Protein AF-A0A357LJG7-F1 (afdb_monomer)

Radius of gyration: 24.81 Å; Cα contacts (8 Å, |Δi|>4): 210; chains: 1; bounding box: 62×48×58 Å

Foldseek 3Di:
DDDAPPDDDPLLVVLLVQLVVLVVVLVVVLVVLLPDDPVQCLQPPDWDQDPNDTDRQNVFWGKAQDPPDDSFKIKIFGNDPVCVVVVVVSCVVVVQPDWDDDDGIIITGHDQDDPVRLVVSLVVLVVSLVVSLVSSVVSLVVSLVVLVVCVVVVVDPPVRSVVSNVSSVSSSVVSNLVSLLSSQVSSCSNCPPPDDQDDPVSVVSNVVVVVVVVVVVVVVVVVVVVVD

Sequence (228 aa):
MFRLPRFTSSYSVNAKNRMDVVIDAYIPELRMATEHKDFSNILYGRKVKRHKRWWHLTNYTNILQIEEEMGKFFTVEITNDTIKEDVVHVLKDRGLRQLEIKNDRIEVTVSRLNEDQKDIIISGIRRIAKQTKAAIDHIAKDIDARLEKAIENQVVIPRKAYYIRRQLDVTHKEYAGYIKFKEFEACYKISRWTFKIPTEEDQACYDDWLSRQKVAEQAVQNKSASEM

Mean predicted aligned error: 12.51 Å

Secondary structure (DSSP, 8-state):
--------SHHHHHHHHHHHHHHHHHHHHHHHHHS---GGGTTTT-EEEETTEEEEGGGSEEEEE--SSSS-EEEEEES-GGGHHHHHHHHHHTT--EEEE-SSEEEEE-PPPPHHHHHHHHHHHHHHHHHHHHHHHHHHHHHHHHHHHHHHTTSS-HHHHHHHHHHHHHHHHHHHHHHHHHHHHHHHHHHGGG---SSHHHHHHHHHHHHHHHHHHHHHHHHHHH--

Structure (mmCIF, N/CA/C/O backbone):
data_AF-A0A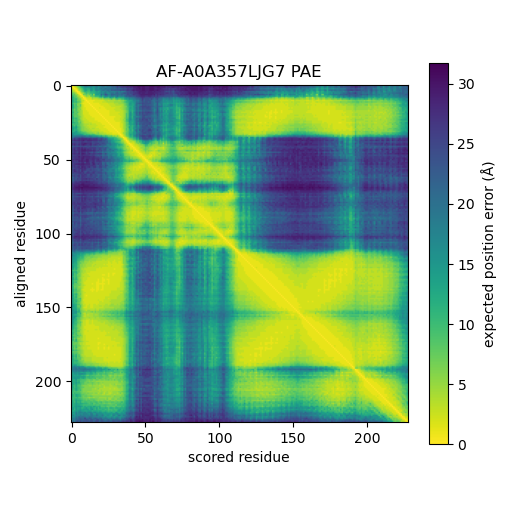357LJG7-F1
#
_entry.id   AF-A0A357LJG7-F1
#
loop_
_atom_site.group_PDB
_atom_site.id
_atom_site.type_symbol
_atom_site.label_atom_id
_atom_site.label_alt_id
_atom_site.label_comp_id
_atom_site.label_asym_id
_atom_site.label_entity_id
_atom_site.label_seq_id
_atom_site.pdbx_PDB_ins_code
_atom_site.Cartn_x
_atom_site.Cartn_y
_atom_site.Cartn_z
_atom_site.occupancy
_atom_site.B_iso_or_equiv
_atom_site.auth_seq_id
_atom_site.auth_comp_id
_atom_site.auth_asym_id
_atom_site.auth_atom_id
_atom_site.pdbx_PDB_model_num
ATOM 1 N N . MET A 1 1 ? -6.543 10.208 -12.177 1.00 37.22 1 MET A N 1
ATOM 2 C CA . MET A 1 1 ? -5.503 9.293 -12.703 1.00 37.22 1 MET A CA 1
ATOM 3 C C . MET A 1 1 ? -4.269 10.122 -13.054 1.00 37.22 1 MET A C 1
ATOM 5 O O . MET A 1 1 ? -4.393 11.047 -13.851 1.00 37.22 1 MET A O 1
ATOM 9 N N . PHE A 1 2 ? -3.132 9.884 -12.392 1.00 46.88 2 PHE A N 1
ATOM 10 C CA . PHE A 1 2 ? -1.894 10.661 -12.563 1.00 46.88 2 PHE A CA 1
ATOM 11 C C . PHE A 1 2 ? -1.335 10.537 -13.994 1.00 46.88 2 PHE A C 1
ATOM 13 O O . PHE A 1 2 ? -1.427 9.476 -14.614 1.00 46.88 2 PHE A O 1
ATOM 20 N N . ARG A 1 3 ? -0.756 11.619 -14.536 1.00 40.38 3 ARG A N 1
ATOM 21 C CA . ARG A 1 3 ? -0.074 11.597 -15.842 1.00 40.38 3 ARG A CA 1
ATOM 22 C C . ARG A 1 3 ? 1.347 11.063 -15.670 1.00 40.38 3 ARG A C 1
ATOM 24 O O . ARG A 1 3 ? 2.264 11.828 -15.402 1.00 40.38 3 ARG A O 1
ATOM 31 N N . LEU A 1 4 ? 1.499 9.758 -15.854 1.00 49.81 4 LEU A N 1
ATOM 32 C CA . LEU A 1 4 ? 2.802 9.103 -15.977 1.00 49.81 4 LEU A CA 1
ATOM 33 C C . LEU A 1 4 ? 3.526 9.549 -17.271 1.00 49.81 4 LEU A C 1
ATOM 35 O O . LEU A 1 4 ? 2.862 10.028 -18.205 1.00 49.81 4 LEU A O 1
ATOM 39 N N . PRO A 1 5 ? 4.860 9.378 -17.369 1.00 54.41 5 PRO A N 1
ATOM 40 C CA . PRO A 1 5 ? 5.628 9.669 -18.579 1.00 54.41 5 PRO A CA 1
ATOM 41 C C . PRO A 1 5 ? 5.012 9.016 -19.823 1.00 54.41 5 PRO A C 1
ATOM 43 O O . PRO A 1 5 ? 4.440 7.929 -19.755 1.00 54.41 5 PRO A O 1
ATOM 46 N N . ARG A 1 6 ? 5.136 9.646 -21.000 1.00 52.19 6 ARG A N 1
ATOM 47 C CA . ARG A 1 6 ? 4.687 9.012 -22.251 1.00 52.19 6 ARG A CA 1
ATOM 48 C C . ARG A 1 6 ? 5.565 7.794 -22.551 1.00 52.19 6 ARG A C 1
ATOM 50 O O . ARG A 1 6 ? 6.716 7.934 -22.959 1.00 52.19 6 ARG A O 1
ATOM 57 N N . PHE A 1 7 ? 4.998 6.609 -22.360 1.00 57.47 7 PHE A N 1
ATOM 58 C CA . PHE A 1 7 ? 5.633 5.337 -22.677 1.00 57.47 7 PHE A CA 1
ATOM 59 C C . PHE A 1 7 ? 5.602 5.088 -24.181 1.00 57.47 7 PHE A C 1
ATOM 61 O O . PHE A 1 7 ? 4.542 5.134 -24.801 1.00 57.47 7 PHE A O 1
ATOM 68 N N . THR A 1 8 ? 6.765 4.821 -24.768 1.00 65.44 8 THR A N 1
ATOM 69 C CA . THR A 1 8 ? 6.898 4.611 -26.220 1.00 65.44 8 THR A CA 1
ATOM 70 C C . THR A 1 8 ? 7.427 3.226 -26.580 1.00 65.44 8 THR A C 1
ATOM 72 O O . THR A 1 8 ? 7.381 2.840 -27.745 1.00 65.44 8 THR A O 1
ATOM 75 N N . SER A 1 9 ? 7.922 2.460 -25.602 1.00 78.81 9 SER A N 1
ATOM 76 C CA . SER A 1 9 ? 8.441 1.107 -25.812 1.00 78.81 9 SER A CA 1
ATOM 77 C C . SER A 1 9 ? 7.526 0.047 -25.200 1.00 78.81 9 SER A C 1
ATOM 79 O O . SER A 1 9 ? 6.932 0.265 -24.143 1.00 78.81 9 SER A O 1
ATOM 81 N N . SER A 1 10 ? 7.457 -1.128 -25.832 1.00 83.81 10 SER A N 1
ATOM 82 C CA . SER A 1 10 ? 6.712 -2.280 -25.309 1.00 83.81 10 SER A CA 1
ATOM 83 C C . SER A 1 10 ? 7.207 -2.715 -23.925 1.00 83.81 10 SER A C 1
ATOM 85 O O . SER A 1 10 ? 6.392 -3.094 -23.091 1.00 83.81 10 SER A O 1
ATOM 87 N N . TYR A 1 11 ? 8.509 -2.596 -23.646 1.00 86.62 11 TYR A N 1
ATOM 88 C CA . TYR A 1 11 ? 9.106 -2.892 -22.339 1.00 86.62 11 TYR A CA 1
ATOM 89 C C . TYR A 1 11 ? 8.590 -1.956 -21.248 1.00 86.62 11 TYR A C 1
ATOM 91 O O . TYR A 1 11 ? 8.152 -2.411 -20.194 1.00 86.62 11 TYR A O 1
ATOM 99 N N . SER A 1 12 ? 8.596 -0.650 -21.514 1.00 83.75 12 SER A N 1
ATOM 100 C CA . SER A 1 12 ? 8.168 0.352 -20.536 1.00 83.75 12 SER A CA 1
ATOM 101 C C . SER A 1 12 ? 6.650 0.308 -20.309 1.00 83.75 12 SER A C 1
ATOM 103 O O . SER A 1 12 ? 6.203 0.433 -19.173 1.00 83.75 12 SER A O 1
ATOM 105 N N . VAL A 1 13 ? 5.857 0.044 -21.358 1.00 87.50 13 VAL A N 1
ATOM 106 C CA . VAL A 1 13 ? 4.406 -0.197 -21.232 1.00 87.50 13 VAL A CA 1
ATOM 107 C C . VAL A 1 13 ? 4.127 -1.474 -20.434 1.00 87.50 13 VAL A C 1
ATOM 109 O O . VAL A 1 13 ? 3.268 -1.471 -19.558 1.00 87.50 13 VAL A O 1
ATOM 112 N N . ASN A 1 14 ? 4.861 -2.560 -20.697 1.00 89.69 14 ASN A N 1
ATOM 113 C CA . ASN A 1 14 ? 4.706 -3.815 -19.961 1.00 89.69 14 ASN A CA 1
ATOM 114 C C . ASN A 1 14 ? 5.026 -3.640 -18.469 1.00 89.69 14 ASN A C 1
ATOM 116 O O . ASN A 1 14 ? 4.253 -4.096 -17.627 1.00 89.69 14 ASN A O 1
ATOM 120 N N . ALA A 1 15 ? 6.123 -2.943 -18.155 1.00 90.94 15 ALA A N 1
ATOM 121 C CA . ALA A 1 15 ? 6.503 -2.618 -16.785 1.00 90.94 15 ALA A CA 1
ATOM 122 C C . ALA A 1 15 ? 5.386 -1.854 -16.070 1.00 90.94 15 ALA A C 1
ATOM 124 O O . ALA A 1 15 ? 4.921 -2.297 -15.022 1.00 90.94 15 ALA A O 1
ATOM 125 N N . LYS A 1 16 ? 4.906 -0.765 -16.686 1.00 91.62 16 LYS A N 1
ATOM 126 C CA . LYS A 1 16 ? 3.815 0.050 -16.155 1.00 91.62 16 LYS A CA 1
ATOM 127 C C . LYS A 1 16 ? 2.569 -0.792 -15.880 1.00 91.62 16 LYS A C 1
ATOM 129 O O . LYS A 1 16 ? 2.107 -0.819 -14.751 1.00 91.62 16 LYS A O 1
ATOM 134 N N . ASN A 1 17 ? 2.064 -1.522 -16.875 1.00 92.00 17 ASN A N 1
ATOM 135 C CA . ASN A 1 17 ? 0.825 -2.290 -16.725 1.00 92.00 17 ASN A CA 1
ATOM 136 C C . ASN A 1 17 ? 0.919 -3.324 -15.593 1.00 92.00 17 ASN A C 1
ATOM 138 O O . ASN A 1 17 ? -0.044 -3.547 -14.870 1.00 92.00 17 ASN A O 1
ATOM 142 N N . ARG A 1 18 ? 2.084 -3.958 -15.417 1.00 94.25 18 ARG A N 1
ATOM 143 C CA . ARG A 1 18 ? 2.302 -4.906 -14.315 1.00 94.25 18 ARG A CA 1
ATOM 144 C C . ARG A 1 18 ? 2.396 -4.207 -12.962 1.00 94.25 18 ARG A C 1
ATOM 146 O O . ARG A 1 18 ? 1.906 -4.754 -11.982 1.00 94.25 18 ARG A O 1
ATOM 153 N N . MET A 1 19 ? 3.021 -3.032 -12.901 1.00 94.31 19 MET A N 1
ATOM 154 C CA . MET A 1 19 ? 3.080 -2.223 -11.681 1.00 94.31 19 MET A CA 1
ATOM 155 C C . MET A 1 19 ? 1.696 -1.676 -11.301 1.00 94.31 19 MET A C 1
ATOM 157 O O . MET A 1 19 ? 1.354 -1.717 -10.125 1.00 94.31 19 MET A O 1
ATOM 161 N N . ASP A 1 20 ? 0.876 -1.266 -12.274 1.00 92.88 20 ASP A N 1
ATOM 162 C CA . ASP A 1 20 ? -0.520 -0.856 -12.061 1.00 92.88 20 ASP A CA 1
ATOM 163 C C . ASP A 1 20 ? -1.325 -1.971 -11.385 1.00 92.88 20 ASP A C 1
ATOM 165 O O . ASP A 1 20 ? -1.915 -1.740 -10.337 1.00 92.88 20 ASP A O 1
ATOM 169 N N . VAL A 1 21 ? -1.251 -3.208 -11.893 1.00 93.12 21 VAL A N 1
ATOM 170 C CA . VAL A 1 21 ? -1.941 -4.363 -11.284 1.00 93.12 21 VAL A CA 1
ATOM 171 C C . VAL A 1 21 ? -1.524 -4.580 -9.823 1.00 93.12 21 VAL A C 1
ATOM 173 O O . VAL A 1 21 ? -2.354 -4.917 -8.980 1.00 93.12 21 VAL A O 1
ATOM 176 N N . VAL A 1 22 ? -0.242 -4.379 -9.503 1.00 94.12 22 VAL A N 1
ATOM 177 C CA . VAL A 1 22 ? 0.254 -4.482 -8.122 1.00 94.12 22 VAL A CA 1
ATOM 178 C C . VAL A 1 22 ? -0.324 -3.368 -7.242 1.00 94.12 22 VAL A C 1
ATOM 180 O O . VAL A 1 22 ? -0.715 -3.633 -6.106 1.00 94.12 22 VAL A O 1
ATOM 183 N N . ILE A 1 23 ? -0.418 -2.136 -7.750 1.00 92.69 23 ILE A N 1
ATOM 184 C CA . ILE A 1 23 ? -1.027 -1.017 -7.015 1.00 92.69 23 ILE A CA 1
ATOM 185 C C . ILE A 1 23 ? -2.533 -1.200 -6.825 1.00 92.69 23 ILE A C 1
ATOM 187 O O . ILE A 1 23 ? -3.043 -0.928 -5.736 1.00 92.69 23 ILE A O 1
ATOM 191 N N . ASP A 1 24 ? -3.234 -1.684 -7.846 1.00 90.94 24 ASP A N 1
ATOM 192 C CA . ASP A 1 24 ? -4.678 -1.909 -7.800 1.00 90.94 24 ASP A CA 1
ATOM 193 C C . ASP A 1 24 ? -5.058 -2.945 -6.733 1.00 90.94 24 ASP A C 1
ATOM 195 O O . ASP A 1 24 ? -6.110 -2.827 -6.108 1.00 90.94 24 ASP A O 1
ATOM 199 N N . ALA A 1 25 ? -4.184 -3.922 -6.465 1.00 89.00 25 ALA A N 1
ATOM 200 C CA . ALA A 1 25 ? -4.339 -4.866 -5.356 1.00 89.00 25 ALA A CA 1
ATOM 201 C C . ALA A 1 25 ? -3.924 -4.272 -3.995 1.00 89.00 25 ALA A C 1
ATOM 203 O O . ALA A 1 25 ? -4.552 -4.552 -2.973 1.00 89.00 25 ALA A O 1
ATOM 204 N N . TYR A 1 26 ? -2.894 -3.421 -3.981 1.00 91.81 26 TYR A N 1
ATOM 205 C CA . TYR A 1 26 ? -2.356 -2.814 -2.764 1.00 91.81 26 TYR A CA 1
ATOM 206 C C . TYR A 1 26 ? -3.349 -1.879 -2.066 1.00 91.81 26 TYR A C 1
ATOM 208 O O . TYR A 1 26 ? -3.470 -1.925 -0.844 1.00 91.81 26 TYR A O 1
ATOM 216 N N . ILE A 1 27 ? -4.065 -1.029 -2.811 1.00 86.56 27 ILE A N 1
ATOM 217 C CA . ILE A 1 27 ? -4.965 -0.029 -2.210 1.00 86.56 27 ILE A CA 1
ATOM 218 C C . ILE A 1 27 ? -6.094 -0.691 -1.391 1.00 86.56 27 ILE A C 1
ATOM 220 O O . ILE A 1 27 ? -6.280 -0.292 -0.238 1.00 86.56 27 ILE A O 1
ATOM 224 N N . PRO A 1 28 ? -6.837 -1.691 -1.909 1.00 82.62 28 PRO A N 1
ATOM 225 C CA . PRO A 1 28 ? -7.837 -2.416 -1.126 1.00 82.62 28 PRO A CA 1
ATOM 226 C C . PRO A 1 28 ? -7.249 -3.149 0.081 1.00 82.62 28 PRO A C 1
ATOM 228 O O . PRO A 1 28 ? -7.832 -3.088 1.160 1.00 82.62 28 PRO A O 1
ATOM 231 N N . GLU A 1 29 ? -6.094 -3.805 -0.068 1.00 82.62 29 GLU A N 1
ATOM 232 C CA . GLU A 1 29 ? -5.444 -4.539 1.027 1.00 82.62 29 GLU A CA 1
ATOM 233 C C . GLU A 1 29 ? -5.022 -3.595 2.162 1.00 82.62 29 GLU A C 1
ATOM 235 O O . GLU A 1 29 ? -5.293 -3.849 3.339 1.00 82.62 29 GLU A O 1
ATOM 240 N N . LEU A 1 30 ? -4.442 -2.447 1.804 1.00 84.06 30 LEU A N 1
ATOM 241 C CA . LEU A 1 30 ? -4.108 -1.383 2.742 1.00 84.06 30 LEU A CA 1
ATOM 242 C C . LEU A 1 30 ? -5.365 -0.831 3.421 1.00 84.06 30 LEU A C 1
ATOM 244 O O . LEU A 1 30 ? -5.370 -0.623 4.634 1.00 84.06 30 LEU A O 1
ATOM 248 N N . ARG A 1 31 ? -6.444 -0.627 2.655 1.00 79.31 31 ARG A N 1
ATOM 249 C CA . ARG A 1 31 ? -7.723 -0.153 3.185 1.00 79.31 31 ARG A CA 1
ATOM 250 C C . ARG A 1 31 ? -8.269 -1.124 4.228 1.00 79.31 31 ARG A C 1
ATOM 252 O O . ARG A 1 31 ? -8.542 -0.685 5.338 1.00 79.31 31 ARG A O 1
ATOM 259 N N . MET A 1 32 ? -8.311 -2.422 3.929 1.00 74.94 32 MET A N 1
ATOM 260 C CA . MET A 1 32 ? -8.739 -3.462 4.872 1.00 74.94 32 MET A CA 1
ATOM 261 C C . MET A 1 32 ? -7.877 -3.505 6.141 1.00 74.94 32 MET A C 1
ATOM 263 O O . MET A 1 32 ? -8.399 -3.736 7.228 1.00 74.94 32 MET A O 1
ATOM 267 N N . ALA A 1 33 ? -6.568 -3.260 6.027 1.00 74.31 33 ALA A N 1
ATOM 268 C CA . ALA A 1 33 ? -5.680 -3.184 7.186 1.00 74.31 33 ALA A CA 1
ATOM 269 C C . ALA A 1 33 ? -5.931 -1.930 8.048 1.00 74.31 33 ALA A C 1
ATOM 271 O O . ALA A 1 33 ? -5.741 -1.971 9.264 1.00 74.31 33 ALA A O 1
ATOM 272 N N . THR A 1 34 ? -6.356 -0.820 7.433 1.00 68.75 34 THR A N 1
ATOM 273 C CA . THR A 1 34 ? -6.674 0.442 8.131 1.00 68.75 34 THR A CA 1
ATOM 274 C C . THR A 1 34 ? -8.106 0.538 8.649 1.00 68.75 34 THR A C 1
ATOM 276 O O . THR A 1 34 ? -8.347 1.236 9.634 1.00 68.75 34 THR A O 1
ATOM 279 N N . GLU A 1 35 ? -9.055 -0.130 7.991 1.00 65.06 35 GLU A N 1
ATOM 280 C CA . GLU A 1 35 ? -10.465 -0.202 8.368 1.00 65.06 35 GLU A CA 1
ATOM 281 C C . GLU A 1 35 ? -10.580 -1.090 9.592 1.00 65.06 35 GLU A C 1
ATOM 283 O O . GLU A 1 35 ? -10.786 -2.305 9.561 1.00 65.06 35 GLU A O 1
ATOM 288 N N . HIS A 1 36 ? -10.363 -0.446 10.724 1.00 55.91 36 HIS A N 1
ATOM 289 C CA . HIS A 1 36 ? -10.374 -1.114 11.986 1.00 55.91 36 HIS A CA 1
ATOM 290 C C . HIS A 1 36 ? -11.811 -1.484 12.342 1.00 55.91 36 HIS A C 1
ATOM 292 O O . HIS A 1 36 ? -12.548 -0.687 12.912 1.00 55.91 36 HIS A O 1
ATOM 298 N N . LYS A 1 37 ? -12.153 -2.738 12.031 1.00 56.09 37 LYS A N 1
ATOM 299 C CA . LYS A 1 37 ? -13.435 -3.391 12.310 1.00 56.09 37 LYS A CA 1
ATOM 300 C C . LYS A 1 37 ? -14.583 -2.810 11.479 1.00 56.09 37 LYS A C 1
ATOM 302 O O . LYS A 1 37 ? -15.344 -1.969 11.941 1.00 56.09 37 LYS A O 1
ATOM 307 N N . ASP A 1 38 ? -14.772 -3.375 10.292 1.00 52.75 38 ASP A N 1
ATOM 308 C CA . ASP A 1 38 ? -16.106 -3.460 9.703 1.00 52.75 38 ASP A CA 1
ATOM 309 C C . ASP A 1 38 ? -16.992 -4.293 10.653 1.00 52.75 38 ASP A C 1
ATOM 311 O O . ASP A 1 38 ? -16.912 -5.526 10.726 1.00 52.75 38 ASP A O 1
ATOM 315 N N . PHE A 1 39 ? -17.760 -3.601 11.496 1.00 59.38 39 PHE A N 1
ATOM 316 C CA . PHE A 1 39 ? -18.654 -4.227 12.470 1.00 59.38 39 PHE A CA 1
ATOM 317 C C . PHE A 1 39 ? -19.927 -4.769 11.831 1.00 59.38 39 PHE A C 1
ATOM 319 O O . PHE A 1 39 ? -20.668 -5.477 12.514 1.00 59.38 39 PHE A O 1
ATOM 326 N N . SER A 1 40 ? -20.152 -4.525 10.535 1.00 56.72 40 SER A N 1
ATOM 327 C CA . SER A 1 40 ? -21.314 -5.027 9.792 1.00 56.72 40 SER A CA 1
ATOM 328 C C . SER A 1 40 ? -21.474 -6.546 9.937 1.00 56.72 40 SER A C 1
ATOM 330 O O . SER A 1 40 ? -22.584 -7.071 9.959 1.00 56.72 40 SER A O 1
ATOM 332 N N . ASN A 1 41 ? -20.362 -7.262 10.148 1.00 60.75 41 ASN A N 1
ATOM 333 C CA . ASN A 1 41 ? -20.337 -8.716 10.301 1.00 60.75 41 ASN A CA 1
ATOM 334 C C . ASN A 1 41 ? -20.267 -9.218 11.755 1.00 60.75 41 ASN A C 1
ATOM 336 O O . ASN A 1 41 ? -20.138 -10.424 11.977 1.00 60.75 41 ASN A O 1
ATOM 340 N N . ILE A 1 42 ? -20.343 -8.356 12.776 1.00 70.56 42 ILE A N 1
ATOM 341 C CA . ILE A 1 42 ? -20.128 -8.782 14.174 1.00 70.56 42 ILE A CA 1
ATOM 342 C C . ILE A 1 42 ? -21.155 -9.821 14.654 1.00 70.56 42 ILE A C 1
ATOM 344 O O . ILE A 1 42 ? -20.812 -10.716 15.438 1.00 70.56 42 ILE A O 1
ATOM 348 N N . LEU A 1 43 ? -22.380 -9.738 14.126 1.00 71.25 43 LEU A N 1
ATOM 349 C CA . LEU A 1 43 ? -23.496 -10.646 14.400 1.00 71.25 43 LEU A CA 1
ATOM 350 C C . LEU A 1 43 ? -23.622 -11.780 13.365 1.00 71.25 43 LEU A C 1
ATOM 352 O O . LEU A 1 43 ? -24.448 -12.679 13.542 1.00 71.25 43 LEU A O 1
ATOM 356 N N . TYR A 1 44 ? -22.800 -11.780 12.308 1.00 71.69 44 TYR A N 1
ATOM 357 C CA . TYR A 1 44 ? -22.887 -12.757 11.223 1.00 71.69 44 TYR A CA 1
ATOM 358 C C . TYR A 1 44 ? -22.644 -14.186 11.727 1.00 71.69 44 TYR A C 1
ATOM 360 O O . TYR A 1 44 ? -21.713 -14.460 12.486 1.00 71.69 44 TYR A O 1
ATOM 368 N N . GLY A 1 45 ? -23.525 -15.109 11.332 1.00 69.56 45 GLY A N 1
ATOM 369 C CA . GLY A 1 45 ? -23.466 -16.519 11.729 1.00 69.56 45 GLY A CA 1
ATOM 370 C C . GLY A 1 45 ? -23.885 -16.823 13.176 1.00 69.56 45 GLY A C 1
ATOM 371 O O . GLY A 1 45 ? -23.912 -17.996 13.556 1.00 69.56 45 GLY A O 1
ATOM 372 N N . ARG A 1 46 ? -24.250 -15.820 13.989 1.00 80.50 46 ARG A N 1
ATOM 373 C CA . ARG A 1 46 ? -24.699 -16.036 15.374 1.00 80.50 46 ARG A CA 1
ATOM 374 C C . ARG A 1 46 ? -26.157 -16.478 15.423 1.00 80.50 46 ARG A C 1
ATOM 376 O O . ARG A 1 46 ? -27.034 -15.867 14.810 1.00 80.50 46 ARG A O 1
ATOM 383 N N . LYS A 1 47 ? -26.398 -17.558 16.170 1.00 84.38 47 LYS A N 1
ATOM 384 C CA . LYS A 1 47 ? -27.710 -18.183 16.337 1.00 84.38 47 LYS A CA 1
ATOM 385 C C . LYS A 1 47 ? -28.086 -18.244 17.810 1.00 84.38 47 LYS A C 1
ATOM 387 O O . LYS A 1 47 ? -27.257 -18.624 18.632 1.00 84.38 47 LYS A O 1
ATOM 392 N N . VAL A 1 48 ? -29.346 -17.964 18.110 1.00 83.06 48 VAL A N 1
ATOM 393 C CA . VAL A 1 48 ? -29.929 -18.104 19.449 1.00 83.06 48 VAL A CA 1
ATOM 394 C C . VAL A 1 48 ? -31.064 -19.114 19.383 1.00 83.06 48 VAL A C 1
ATOM 396 O O . VAL A 1 48 ? -31.817 -19.155 18.409 1.00 83.06 48 VAL A O 1
ATOM 399 N N . LYS A 1 49 ? -31.187 -19.969 20.398 1.00 81.56 49 LYS A N 1
ATOM 400 C CA . LYS A 1 49 ? -32.263 -20.960 20.471 1.00 81.56 49 LYS A CA 1
ATOM 401 C C . LYS A 1 49 ? -33.438 -20.386 21.261 1.00 81.56 49 LYS A C 1
ATOM 403 O O . LYS A 1 49 ? -33.343 -20.220 22.472 1.00 81.56 49 LYS A O 1
ATOM 408 N N . ARG A 1 50 ? -34.567 -20.141 20.595 1.00 77.81 50 ARG A N 1
ATOM 409 C CA . ARG A 1 50 ? -35.828 -19.692 21.216 1.00 77.81 50 ARG A CA 1
ATOM 410 C C . ARG A 1 50 ? -36.961 -20.617 20.783 1.00 77.81 50 ARG A C 1
ATOM 412 O O . ARG A 1 50 ? -37.027 -21.018 19.624 1.00 77.81 50 ARG A O 1
ATOM 419 N N . HIS A 1 51 ? -37.826 -21.016 21.717 1.00 78.12 51 HIS A N 1
ATOM 420 C CA . HIS A 1 51 ? -38.980 -21.893 21.445 1.00 78.12 51 HIS A CA 1
ATOM 421 C C . HIS A 1 51 ? -38.648 -23.128 20.577 1.00 78.12 51 HIS A C 1
ATOM 423 O O . HIS A 1 51 ? -39.360 -23.458 19.633 1.00 78.12 51 HIS A O 1
ATOM 429 N N . LYS A 1 52 ? -37.530 -23.808 20.878 1.00 77.88 52 LYS A N 1
ATOM 430 C CA . LYS A 1 52 ? -37.013 -24.983 20.140 1.00 77.88 52 LYS A CA 1
ATOM 431 C C . LYS A 1 52 ? -36.593 -24.730 18.674 1.00 77.88 52 LYS A C 1
ATOM 433 O O . LYS A 1 52 ? -36.259 -25.693 17.991 1.00 77.88 52 LYS A O 1
ATOM 438 N N . ARG A 1 53 ? -36.526 -23.479 18.199 1.00 79.88 53 ARG A N 1
ATOM 439 C CA . ARG A 1 53 ? -36.003 -23.099 16.871 1.00 79.88 53 ARG A CA 1
ATOM 440 C C . ARG A 1 53 ? -34.735 -22.251 16.993 1.00 79.88 53 ARG A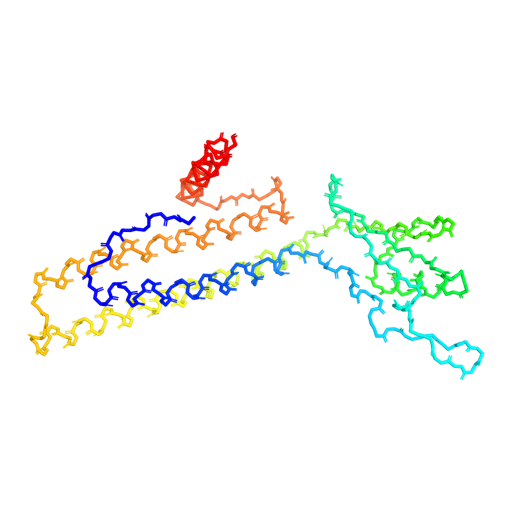 C 1
ATOM 442 O O . ARG A 1 53 ? -34.550 -21.535 17.973 1.00 79.88 53 ARG A O 1
ATOM 449 N N . TRP A 1 54 ? -33.862 -22.338 15.991 1.00 82.25 54 TRP A N 1
ATOM 450 C CA . TRP A 1 54 ? -32.661 -21.506 15.887 1.00 82.25 54 TRP A CA 1
ATOM 451 C C . TRP A 1 54 ? -32.975 -20.230 15.117 1.00 82.25 54 TRP A C 1
ATOM 453 O O . TRP A 1 54 ? -33.474 -20.290 13.997 1.00 82.25 54 TRP A O 1
ATOM 463 N N . TRP A 1 55 ? -32.687 -19.091 15.727 1.00 85.62 55 TRP A N 1
ATOM 464 C CA . TRP A 1 55 ? -32.917 -17.764 15.173 1.00 85.62 55 TRP A CA 1
ATOM 465 C C . TRP A 1 55 ? -31.568 -17.138 14.850 1.00 85.62 55 TRP A C 1
ATOM 467 O O . TRP A 1 55 ? -30.673 -17.151 15.692 1.00 85.62 55 TRP A O 1
ATOM 477 N N . HIS A 1 56 ? -31.405 -16.616 13.639 1.00 84.06 56 HIS A N 1
ATOM 478 C CA . HIS A 1 56 ? -30.196 -15.904 13.232 1.00 84.06 56 HIS A CA 1
ATOM 479 C C . HIS A 1 56 ? -30.297 -14.441 13.650 1.00 84.06 56 HIS A C 1
ATOM 481 O O . HIS A 1 56 ? -31.244 -13.775 13.243 1.00 84.06 56 HIS A O 1
ATOM 487 N N . LEU A 1 57 ? -29.328 -13.936 14.418 1.00 82.62 57 LEU A N 1
ATOM 488 C CA . LEU A 1 57 ? -29.378 -12.559 14.927 1.00 82.62 57 LEU A CA 1
ATOM 489 C C . LEU A 1 57 ? -29.432 -11.524 13.793 1.00 82.62 57 LEU A C 1
ATOM 491 O O . LEU A 1 57 ? -30.247 -10.614 13.854 1.00 82.62 57 LEU A O 1
ATOM 495 N N . THR A 1 58 ? -28.679 -11.741 12.710 1.00 80.69 58 THR A N 1
ATOM 496 C CA . THR A 1 58 ? -28.653 -10.872 11.516 1.00 80.69 58 THR A CA 1
ATOM 497 C C . THR A 1 58 ? -30.012 -10.636 10.866 1.00 80.69 58 THR A C 1
ATOM 499 O O . THR A 1 58 ? -30.192 -9.627 10.202 1.00 80.69 58 THR A O 1
ATOM 502 N N . ASN A 1 59 ? -30.972 -11.549 11.029 1.00 82.62 59 ASN A N 1
ATOM 503 C CA . ASN A 1 59 ? -32.294 -11.404 10.414 1.00 82.62 59 ASN A CA 1
ATOM 504 C C . ASN A 1 59 ? -33.187 -10.412 11.172 1.00 82.62 59 ASN A C 1
ATOM 506 O O . ASN A 1 59 ? -34.239 -10.026 10.671 1.00 82.62 59 ASN A O 1
ATOM 510 N N . TYR A 1 60 ? -32.789 -10.039 12.386 1.00 83.06 60 TYR A N 1
ATOM 511 C CA . TYR A 1 60 ? -33.560 -9.207 13.308 1.00 83.06 60 TYR A CA 1
ATOM 512 C C . TYR A 1 60 ? -32.767 -7.979 13.773 1.00 83.06 60 TYR A C 1
ATOM 514 O O . TYR A 1 60 ? -33.188 -7.274 14.691 1.00 83.06 60 TYR A O 1
ATOM 522 N N . THR A 1 61 ? -31.601 -7.744 13.171 1.00 82.31 61 THR A N 1
ATOM 523 C CA . THR A 1 61 ? -30.714 -6.638 13.516 1.00 82.31 61 THR A CA 1
ATOM 524 C C . THR A 1 61 ? -30.162 -5.985 12.266 1.00 82.31 61 THR A C 1
ATOM 526 O O . THR A 1 61 ? -29.711 -6.695 11.368 1.00 82.31 61 THR A O 1
ATOM 529 N N . ASN A 1 62 ? -30.102 -4.661 12.256 1.00 81.62 62 ASN A N 1
ATOM 530 C CA . ASN A 1 62 ? -29.406 -3.894 11.233 1.00 81.62 62 ASN A CA 1
ATOM 531 C C . ASN A 1 62 ? -28.247 -3.125 11.873 1.00 81.62 62 ASN A C 1
ATOM 533 O O . ASN A 1 62 ? -28.401 -2.574 12.960 1.00 81.62 62 ASN A O 1
ATOM 537 N N . ILE A 1 63 ? -27.078 -3.121 11.235 1.00 77.94 63 ILE A N 1
ATOM 538 C CA . ILE A 1 63 ? -25.889 -2.443 11.764 1.00 77.94 63 ILE A CA 1
ATOM 539 C C . ILE A 1 63 ? -25.602 -1.239 10.883 1.00 77.94 63 ILE A C 1
ATOM 541 O O . ILE A 1 63 ? -25.318 -1.387 9.699 1.00 77.94 63 ILE A O 1
ATOM 545 N N . LEU A 1 64 ? -25.666 -0.056 11.482 1.00 75.25 64 LEU A N 1
ATOM 546 C CA . LEU A 1 64 ? -25.395 1.213 10.827 1.00 75.25 64 LEU A CA 1
ATOM 547 C C . LEU A 1 64 ? -24.086 1.788 11.363 1.00 75.25 64 LEU A C 1
ATOM 549 O O . LEU A 1 64 ? -23.921 1.994 12.569 1.00 75.25 64 LEU A O 1
ATOM 553 N N . GLN A 1 65 ? -23.148 2.050 10.460 1.00 65.69 65 GLN A N 1
ATOM 554 C CA . GLN A 1 65 ? -21.915 2.755 10.773 1.00 65.69 65 GLN A CA 1
ATOM 555 C C . GLN A 1 65 ? -22.144 4.254 10.569 1.00 65.69 65 GLN A C 1
ATOM 557 O O . GLN A 1 65 ? -22.559 4.676 9.493 1.00 65.69 65 GLN A O 1
ATOM 562 N N . ILE A 1 66 ? -21.903 5.054 11.607 1.00 63.47 66 ILE A N 1
ATOM 563 C CA . ILE A 1 66 ? -22.060 6.509 11.534 1.00 63.47 66 ILE A CA 1
ATOM 564 C C . ILE A 1 66 ? -20.695 7.095 11.165 1.00 63.47 66 ILE A C 1
ATOM 566 O O . ILE A 1 66 ? -19.720 6.924 11.899 1.00 63.47 66 ILE A O 1
ATOM 570 N N . GLU A 1 67 ? -20.613 7.732 9.997 1.00 50.00 67 GLU A N 1
ATOM 571 C CA . GLU A 1 67 ? -19.362 8.283 9.454 1.00 50.00 67 GLU A CA 1
ATOM 572 C C . GLU A 1 67 ? -18.968 9.636 10.071 1.00 50.00 67 GLU A C 1
ATOM 574 O O . GLU A 1 67 ? -17.815 10.055 9.943 1.00 50.00 67 GLU A O 1
ATOM 579 N N . GLU A 1 68 ? -19.878 10.312 10.779 1.00 41.25 68 GLU A N 1
ATOM 580 C CA . GLU A 1 68 ? -19.623 11.658 11.294 1.00 41.25 68 GLU A CA 1
ATOM 581 C C . GLU A 1 68 ? -18.814 11.680 12.602 1.00 41.25 68 GLU A C 1
ATOM 583 O O . GLU A 1 68 ? -19.101 10.997 13.583 1.00 41.25 68 GLU A O 1
ATOM 588 N N . GLU A 1 69 ? -17.763 12.503 12.554 1.00 39.22 69 GLU A N 1
ATOM 589 C CA . GLU A 1 69 ? -16.923 12.999 13.644 1.00 39.22 69 GLU A CA 1
ATOM 590 C C . GLU A 1 69 ? -16.483 11.971 14.692 1.00 39.22 69 GLU A C 1
ATOM 592 O O . GLU A 1 69 ? -16.949 11.897 15.825 1.00 39.22 69 GLU A O 1
ATOM 597 N N . MET A 1 70 ? -15.406 11.273 14.324 1.00 44.81 70 MET A N 1
ATOM 598 C CA . MET A 1 70 ? -14.722 10.240 15.096 1.00 44.81 70 MET A CA 1
ATOM 599 C C . MET A 1 70 ? -15.459 8.906 15.045 1.00 44.81 70 MET A C 1
ATOM 601 O O . MET A 1 70 ? -16.290 8.655 15.904 1.00 44.81 70 MET A O 1
ATOM 605 N N . GLY A 1 71 ? -15.049 8.029 14.114 1.00 49.09 71 GLY A N 1
ATOM 606 C CA . GLY A 1 71 ? -15.437 6.611 13.987 1.00 49.09 71 GLY A CA 1
ATOM 607 C C . GLY A 1 71 ? -15.252 5.790 15.269 1.00 49.09 71 GLY A C 1
ATOM 608 O O . GLY A 1 71 ? -14.371 4.944 15.384 1.00 49.09 71 GLY A O 1
ATOM 609 N N . LYS A 1 72 ? -16.069 6.111 16.262 1.00 53.88 72 LYS A N 1
ATOM 610 C CA . LYS A 1 72 ? -16.075 5.635 17.639 1.00 53.88 72 LYS A CA 1
ATOM 611 C C . LYS A 1 72 ? -17.420 5.013 17.975 1.00 53.88 72 LYS A C 1
ATOM 613 O O . LYS A 1 72 ? -17.541 4.492 19.074 1.00 53.88 72 LYS A O 1
ATOM 618 N N . PHE A 1 73 ? -18.399 5.066 17.073 1.00 65.94 73 PHE A N 1
ATOM 619 C CA . PHE A 1 73 ? -19.741 4.575 17.325 1.00 65.94 73 PHE A CA 1
ATOM 620 C C . PHE A 1 73 ? -20.287 3.832 16.108 1.00 65.94 73 PHE A C 1
ATOM 622 O O . PHE A 1 73 ? -20.112 4.265 14.970 1.00 65.94 73 PHE A O 1
ATOM 629 N N . PHE A 1 74 ? -20.947 2.709 16.358 1.00 75.62 74 PHE A N 1
ATOM 630 C CA . PHE A 1 74 ? -21.879 2.109 15.412 1.00 75.62 74 PHE A CA 1
ATOM 631 C C . PHE A 1 74 ? -23.176 1.795 16.149 1.00 75.62 74 PHE A C 1
ATOM 633 O O . PHE A 1 74 ? -23.178 1.581 17.366 1.00 75.62 74 PHE A O 1
ATOM 640 N N . THR A 1 75 ? -24.277 1.775 15.415 1.00 81.56 75 THR A N 1
ATOM 641 C CA . THR A 1 75 ? -25.601 1.524 15.972 1.00 81.56 75 THR A CA 1
ATOM 642 C C . THR A 1 75 ? -26.095 0.171 15.493 1.00 81.56 75 THR A C 1
ATOM 644 O O . THR A 1 75 ? -26.018 -0.144 14.309 1.00 81.56 75 THR A O 1
ATOM 647 N N . VAL A 1 76 ? -26.599 -0.639 16.418 1.00 84.19 76 VAL A N 1
ATOM 648 C CA . VAL A 1 76 ? -27.314 -1.877 16.108 1.00 84.19 76 VAL A CA 1
ATOM 649 C C . VAL A 1 76 ? -28.795 -1.623 16.331 1.00 84.19 76 VAL A C 1
ATOM 651 O O . VAL A 1 76 ? -29.244 -1.558 17.474 1.00 84.19 76 VAL A O 1
ATOM 654 N N . GLU A 1 77 ? -29.549 -1.460 15.254 1.00 86.25 77 GLU A N 1
ATOM 655 C CA . GLU A 1 77 ? -31.008 -1.406 15.291 1.00 86.25 77 GLU A CA 1
ATOM 656 C C . GLU A 1 77 ? -31.554 -2.819 15.475 1.00 86.25 77 GLU A C 1
ATOM 658 O O . GLU A 1 77 ? -31.092 -3.7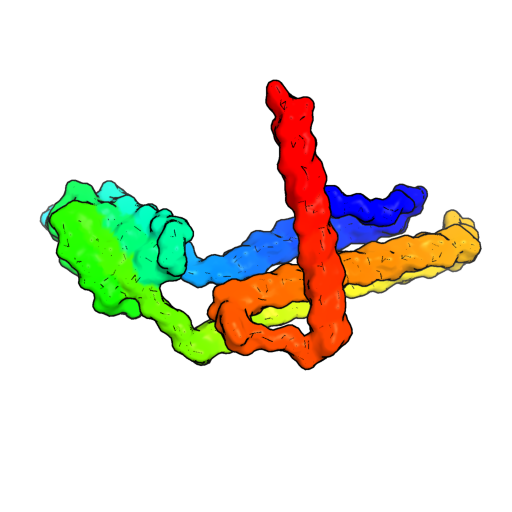63 14.830 1.00 86.25 77 GLU A O 1
ATOM 663 N N . ILE A 1 78 ? -32.528 -2.977 16.364 1.00 86.38 78 ILE A N 1
ATOM 664 C CA . ILE A 1 78 ? -33.116 -4.268 16.710 1.00 86.38 78 ILE A CA 1
ATOM 665 C C . ILE A 1 78 ? -34.600 -4.211 16.380 1.00 86.38 78 ILE A C 1
ATOM 667 O O . ILE A 1 78 ? -35.345 -3.424 16.952 1.00 86.38 78 ILE A O 1
ATOM 671 N N . THR A 1 79 ? -35.045 -5.084 15.479 1.00 84.75 79 THR A N 1
ATOM 672 C CA . THR A 1 79 ? -36.458 -5.155 15.079 1.00 84.75 79 THR A CA 1
ATOM 673 C C . THR A 1 79 ? -37.297 -6.022 16.017 1.00 84.75 79 THR A C 1
ATOM 675 O O . THR A 1 79 ? -38.523 -6.018 15.930 1.00 84.75 79 THR A O 1
ATOM 678 N N . ASN A 1 80 ? -36.659 -6.782 16.915 1.00 83.31 80 ASN A N 1
ATOM 679 C CA . ASN A 1 80 ? -37.330 -7.656 17.873 1.00 83.31 80 ASN A CA 1
ATOM 680 C C . ASN A 1 80 ? -36.664 -7.613 19.259 1.00 83.31 80 ASN A C 1
ATOM 682 O O . ASN A 1 80 ? -35.569 -8.140 19.449 1.00 83.31 80 ASN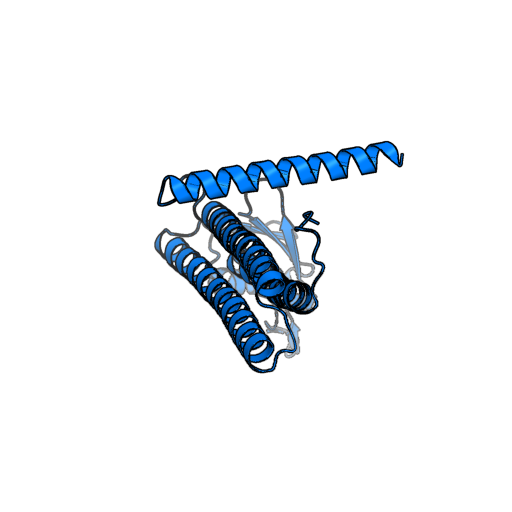 A O 1
ATOM 686 N N . ASP A 1 81 ? -37.365 -7.070 20.254 1.00 81.94 81 ASP A N 1
ATOM 687 C CA . ASP A 1 81 ? -36.843 -6.901 21.617 1.00 81.94 81 ASP A CA 1
ATOM 688 C C . ASP A 1 81 ? -36.448 -8.213 22.313 1.00 81.94 81 ASP A C 1
ATOM 690 O O . ASP A 1 81 ? -35.585 -8.216 23.190 1.00 81.94 81 ASP A O 1
ATOM 694 N N . THR A 1 82 ? -37.010 -9.355 21.904 1.00 83.25 82 THR A N 1
ATOM 695 C CA . THR A 1 82 ? -36.725 -10.654 22.543 1.00 83.25 82 THR A CA 1
ATOM 696 C C . THR A 1 82 ? -35.287 -11.143 22.351 1.00 83.25 82 THR A C 1
ATOM 698 O O . THR A 1 82 ? -34.841 -12.007 23.106 1.00 83.25 82 THR A O 1
ATOM 701 N N . ILE A 1 83 ? -34.558 -10.603 21.366 1.00 84.44 83 ILE A N 1
ATOM 702 C CA . ILE A 1 83 ? -33.151 -10.944 21.093 1.00 84.44 83 ILE A CA 1
ATOM 703 C C . ILE A 1 83 ? -32.167 -9.892 21.619 1.00 84.44 83 ILE A C 1
ATOM 705 O O . ILE A 1 83 ? -30.958 -10.028 21.439 1.00 84.44 83 ILE A O 1
ATOM 709 N N . LYS A 1 84 ? -32.662 -8.827 22.259 1.00 85.19 84 LYS A N 1
ATOM 710 C CA . LYS A 1 84 ? -31.855 -7.671 22.662 1.00 85.19 84 LYS A CA 1
ATOM 711 C C . LYS A 1 84 ? -30.735 -8.041 23.628 1.00 85.19 84 LYS A C 1
ATOM 713 O O . LYS A 1 84 ? -29.588 -7.650 23.421 1.00 85.19 84 LYS A O 1
ATOM 718 N N . GLU A 1 85 ? -31.042 -8.844 24.642 1.00 85.88 85 GLU A N 1
ATOM 719 C CA . GLU A 1 85 ? -30.046 -9.336 25.602 1.00 85.88 85 GLU A CA 1
ATOM 720 C C . GLU A 1 85 ? -28.986 -10.221 24.936 1.00 85.88 85 GLU A C 1
ATOM 722 O O . GLU A 1 85 ? -27.801 -10.113 25.253 1.00 85.88 85 GLU A O 1
ATOM 727 N N . ASP A 1 86 ? -29.389 -11.041 23.963 1.00 86.94 86 ASP A N 1
ATOM 728 C CA . ASP A 1 86 ? -28.479 -11.907 23.214 1.00 86.94 86 ASP A CA 1
ATOM 729 C C . ASP A 1 86 ? -27.506 -11.081 22.353 1.00 86.94 86 ASP A C 1
ATOM 731 O O . ASP A 1 86 ? -26.306 -11.361 22.309 1.00 86.94 86 ASP A O 1
ATOM 735 N N . VAL A 1 87 ? -27.999 -10.016 21.711 1.00 84.56 87 VAL A N 1
ATOM 736 C CA . VAL A 1 87 ? -27.169 -9.062 20.957 1.00 84.56 87 VAL A CA 1
ATOM 737 C C . VAL A 1 87 ? -26.178 -8.359 21.888 1.00 84.56 87 VAL A C 1
ATOM 739 O O . VAL A 1 87 ? -24.987 -8.307 21.581 1.00 84.56 87 VAL A O 1
ATOM 742 N N . VAL A 1 88 ? -26.627 -7.883 23.057 1.00 86.94 88 VAL A N 1
ATOM 743 C CA . VAL A 1 88 ? -25.749 -7.274 24.075 1.00 86.94 88 VAL A CA 1
ATOM 744 C C . VAL A 1 88 ? -24.655 -8.249 24.519 1.00 86.94 88 VAL A C 1
ATOM 746 O O . VAL A 1 88 ? -23.493 -7.850 24.629 1.00 86.94 88 VAL A O 1
ATOM 749 N N . HIS A 1 89 ? -24.994 -9.520 24.751 1.00 85.44 89 HIS A N 1
ATOM 750 C CA . HIS A 1 89 ? -24.023 -10.542 25.142 1.00 85.44 89 HIS A CA 1
ATOM 751 C C . HIS A 1 89 ? -22.952 -10.742 24.064 1.00 85.44 89 HIS A C 1
ATOM 753 O O . HIS A 1 89 ? -21.759 -10.695 24.359 1.00 85.44 89 HIS A O 1
ATOM 759 N N . VAL A 1 90 ? -23.359 -10.886 22.799 1.00 83.00 90 VAL A N 1
ATOM 760 C CA . VAL A 1 90 ? -22.425 -11.057 21.673 1.00 83.00 90 VAL A CA 1
ATOM 761 C C . VAL A 1 90 ? -21.500 -9.846 21.513 1.00 83.00 90 VAL A C 1
ATOM 763 O O . VAL A 1 90 ? -20.312 -10.014 21.227 1.00 83.00 90 VAL A O 1
ATOM 766 N N . LEU A 1 91 ? -22.008 -8.627 21.714 1.00 80.12 91 LEU A N 1
ATOM 767 C CA . LEU A 1 91 ? -21.198 -7.406 21.660 1.00 80.12 91 LEU A CA 1
ATOM 768 C C . LEU A 1 91 ? -20.168 -7.360 22.803 1.00 80.12 91 LEU A C 1
ATOM 770 O O . LEU A 1 91 ? -18.989 -7.081 22.559 1.00 80.12 91 LEU A O 1
ATOM 774 N N . LYS A 1 92 ? -20.568 -7.716 24.031 1.00 81.00 92 LYS A N 1
ATOM 775 C CA . LYS A 1 92 ? -19.660 -7.797 25.190 1.00 81.00 92 LYS A CA 1
ATOM 776 C C . LYS A 1 92 ? -18.583 -8.870 25.021 1.00 81.00 92 LYS A C 1
ATOM 778 O O . LYS A 1 92 ? -17.416 -8.580 25.292 1.00 81.00 92 LYS A O 1
ATOM 783 N N . ASP A 1 93 ? -18.935 -10.050 24.507 1.00 76.75 93 ASP A N 1
ATOM 784 C CA . ASP A 1 93 ? -17.986 -11.137 24.201 1.00 76.75 93 ASP A CA 1
ATOM 785 C C . ASP A 1 93 ? -16.905 -10.701 23.202 1.00 76.75 93 ASP A C 1
ATOM 787 O O . ASP A 1 93 ? -15.769 -11.171 23.235 1.00 76.75 93 ASP A O 1
ATOM 791 N N . ARG A 1 94 ? -17.236 -9.757 22.314 1.00 69.12 94 ARG A N 1
ATOM 792 C CA . ARG A 1 94 ? -16.308 -9.161 21.340 1.00 69.12 94 ARG A CA 1
ATOM 793 C C . ARG A 1 94 ? -15.452 -8.030 21.922 1.00 69.12 94 ARG A C 1
ATOM 795 O O . ARG A 1 94 ? -14.707 -7.386 21.182 1.00 69.12 94 ARG A O 1
ATOM 802 N N . GLY A 1 95 ? -15.542 -7.786 23.229 1.00 64.88 95 GLY A N 1
ATOM 803 C CA . GLY A 1 95 ? -14.780 -6.759 23.936 1.00 64.88 95 GLY A CA 1
ATOM 804 C C . GLY A 1 95 ? -15.370 -5.351 23.835 1.00 64.88 95 GLY A C 1
ATOM 805 O O . GLY A 1 95 ? -14.716 -4.397 24.257 1.00 64.88 95 GLY A O 1
ATOM 806 N N . LEU A 1 96 ? -16.590 -5.198 23.308 1.00 75.81 96 LEU A N 1
ATOM 807 C CA . LEU A 1 96 ? -17.286 -3.913 23.224 1.00 75.81 96 LEU A CA 1
ATOM 808 C C . LEU A 1 96 ? -18.068 -3.701 24.519 1.00 75.81 96 LEU A C 1
ATOM 810 O O . LEU A 1 96 ? -19.154 -4.240 24.718 1.00 75.81 96 LEU A O 1
ATOM 814 N N . ARG A 1 97 ? -17.449 -2.977 25.452 1.00 71.75 97 ARG A N 1
ATOM 815 C CA . ARG A 1 97 ? -17.966 -2.826 26.822 1.00 71.75 97 ARG A CA 1
ATOM 816 C C . ARG A 1 97 ? -18.808 -1.571 27.027 1.00 71.75 97 ARG A C 1
ATOM 818 O O . ARG A 1 97 ? -19.592 -1.530 27.968 1.00 71.75 97 ARG A O 1
ATOM 825 N N . GLN A 1 98 ? -18.643 -0.564 26.175 1.00 78.38 98 GLN A N 1
ATOM 826 C CA . GLN A 1 98 ? -19.400 0.682 26.233 1.00 78.38 98 GLN A CA 1
ATOM 827 C C . GLN A 1 98 ? -20.611 0.561 25.307 1.00 78.38 98 GLN A C 1
ATOM 829 O O . GLN A 1 98 ? -20.503 0.765 24.102 1.00 78.38 98 GLN A O 1
ATOM 834 N N . LEU A 1 99 ? -21.737 0.144 25.882 1.00 84.31 99 LEU A N 1
ATOM 835 C CA . LEU A 1 99 ? -23.000 -0.060 25.179 1.00 84.31 99 LEU A CA 1
ATOM 836 C C . LEU A 1 99 ? -24.052 0.842 25.818 1.00 84.31 99 LEU A C 1
ATOM 838 O O . LEU A 1 99 ? -24.293 0.732 27.021 1.00 84.31 99 LEU A O 1
ATOM 842 N N . GLU A 1 100 ? -24.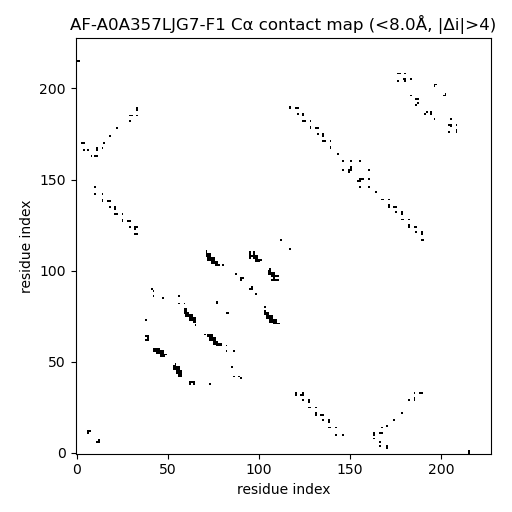683 1.696 25.024 1.00 83.38 100 GLU A N 1
ATOM 843 C CA . GLU A 1 100 ? -25.836 2.488 25.437 1.00 83.38 100 GLU A CA 1
ATOM 844 C C . GLU A 1 100 ? -27.093 1.889 24.803 1.00 83.38 100 GLU A C 1
ATOM 846 O O . GLU A 1 100 ? -27.236 1.816 23.582 1.00 83.38 100 GLU A O 1
ATOM 851 N N . ILE A 1 101 ? -27.989 1.379 25.647 1.00 84.44 101 ILE A N 1
ATOM 852 C CA . ILE A 1 101 ? -29.200 0.695 25.199 1.00 84.44 101 ILE A CA 1
ATOM 853 C C . ILE A 1 101 ? -30.327 1.721 25.131 1.00 84.44 101 ILE A C 1
ATOM 855 O O . ILE A 1 101 ? -30.802 2.195 26.161 1.00 84.44 101 ILE A O 1
ATOM 859 N N . LYS A 1 102 ? -30.782 2.021 23.916 1.00 81.31 102 LYS A N 1
ATOM 860 C CA . LYS A 1 102 ? -31.996 2.797 23.647 1.00 81.31 102 LYS A CA 1
ATOM 861 C C . LYS A 1 102 ? -33.135 1.841 23.260 1.00 81.31 102 LYS A C 1
ATOM 863 O O . LYS A 1 102 ? -32.941 0.625 23.153 1.00 81.31 102 LYS A O 1
ATOM 868 N N . ASN A 1 103 ? -34.354 2.363 23.123 1.00 78.94 103 ASN A N 1
ATOM 869 C CA . ASN A 1 103 ? -35.562 1.544 22.940 1.00 78.94 103 ASN A CA 1
ATOM 870 C C . ASN A 1 103 ? -35.442 0.553 21.775 1.00 78.94 103 ASN A C 1
ATOM 872 O O . ASN A 1 103 ? -35.601 -0.641 21.987 1.00 78.94 103 ASN A O 1
ATOM 876 N N . ASP A 1 104 ? -35.070 1.023 20.594 1.00 81.38 104 ASP A N 1
ATOM 877 C CA . ASP A 1 104 ? -35.008 0.250 19.347 1.00 81.38 104 ASP A CA 1
ATOM 878 C C . ASP A 1 104 ? -33.578 0.001 18.849 1.00 81.38 104 ASP A C 1
ATOM 880 O O . ASP A 1 104 ? -33.360 -0.671 17.842 1.00 81.38 104 ASP A O 1
ATOM 884 N N . ARG A 1 105 ? -32.580 0.544 19.550 1.00 84.69 105 ARG A N 1
ATOM 885 C CA . ARG A 1 105 ? -31.193 0.547 19.093 1.00 84.69 105 ARG A CA 1
ATOM 886 C C . ARG A 1 105 ? -30.200 0.400 20.236 1.00 84.69 105 ARG A C 1
ATOM 888 O O . ARG A 1 105 ? -30.437 0.863 21.350 1.00 84.69 105 ARG A O 1
ATOM 895 N N . ILE A 1 106 ? -29.063 -0.214 19.945 1.00 84.50 106 ILE A N 1
ATOM 896 C CA . ILE A 1 106 ? -27.897 -0.254 20.827 1.00 84.50 106 ILE A CA 1
ATOM 897 C C . ILE A 1 106 ? -26.812 0.591 20.179 1.00 84.50 106 ILE A C 1
ATOM 899 O O . ILE A 1 106 ? -26.334 0.268 19.093 1.00 84.50 106 ILE A O 1
ATOM 903 N N . GLU A 1 107 ? -26.415 1.662 20.848 1.00 84.38 107 GLU A N 1
ATOM 904 C CA . GLU A 1 107 ? -25.265 2.463 20.451 1.00 84.38 107 GLU A CA 1
ATOM 905 C C . GLU A 1 107 ? -24.012 1.857 21.076 1.00 84.38 107 GLU A C 1
ATOM 907 O O . GLU A 1 107 ? -23.933 1.630 22.285 1.00 84.38 107 GLU A O 1
ATOM 912 N N . VAL A 1 108 ? -23.042 1.527 20.231 1.00 77.75 108 VAL A N 1
ATOM 913 C CA . VAL A 1 108 ? -21.824 0.840 20.641 1.00 77.75 108 VAL A CA 1
ATOM 914 C C . VAL A 1 108 ? -20.653 1.783 20.513 1.00 77.75 108 VAL A C 1
ATOM 916 O O . VAL A 1 108 ? -20.242 2.105 19.400 1.00 77.75 108 VAL A O 1
ATOM 919 N N . THR A 1 109 ? -20.063 2.161 21.641 1.00 72.25 109 THR A N 1
ATOM 920 C CA . THR A 1 109 ? -18.826 2.934 21.643 1.00 72.25 109 THR A CA 1
ATOM 921 C C . THR A 1 109 ? -17.636 1.996 21.511 1.00 72.25 109 THR A C 1
ATOM 923 O O . THR A 1 109 ? -17.357 1.150 22.368 1.00 72.25 109 THR A O 1
ATOM 926 N N . VAL A 1 110 ? -16.894 2.156 20.426 1.00 68.00 110 VAL A N 1
ATOM 927 C CA . VAL A 1 110 ? -15.643 1.451 20.189 1.00 68.00 110 VAL A CA 1
ATOM 928 C C . VAL A 1 110 ? -14.558 2.167 20.983 1.00 68.00 110 VAL A C 1
ATOM 930 O O . VAL A 1 110 ? -14.197 3.312 2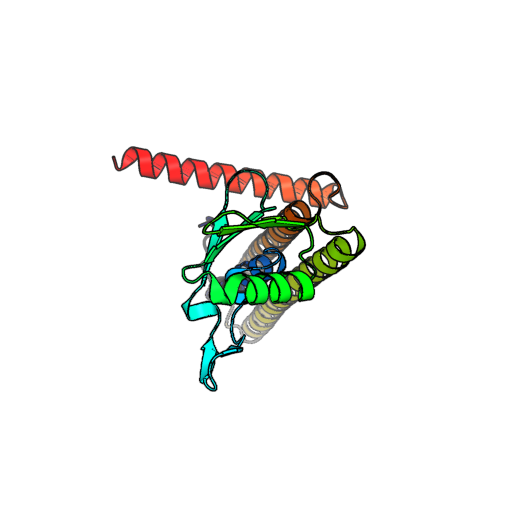0.699 1.00 68.00 110 VAL A O 1
ATOM 933 N N . SER A 1 111 ? -14.038 1.494 22.009 1.00 58.50 111 SER A N 1
ATOM 934 C CA . SER A 1 111 ? -12.906 1.991 22.786 1.00 58.50 111 SER A CA 1
ATOM 935 C C . SER A 1 111 ? -11.719 2.296 21.866 1.00 58.50 111 SER A C 1
ATOM 937 O O . SER A 1 111 ? -11.437 1.556 20.921 1.00 58.50 111 SER A O 1
ATOM 939 N N . ARG A 1 112 ? -11.016 3.405 22.148 1.00 60.94 112 ARG A N 1
ATOM 940 C CA . ARG A 1 112 ? -9.769 3.758 21.453 1.00 60.94 112 ARG A CA 1
ATOM 941 C C . ARG A 1 112 ? -8.808 2.571 21.509 1.00 60.94 112 ARG A C 1
ATOM 943 O O . ARG A 1 112 ? -8.674 1.939 22.554 1.00 60.94 112 ARG A O 1
ATOM 950 N N . LEU A 1 113 ? -8.123 2.323 20.398 1.00 64.62 113 LEU A N 1
ATOM 951 C CA . LEU A 1 113 ? -7.030 1.356 20.333 1.00 64.62 113 LEU A CA 1
ATOM 952 C C . LEU A 1 113 ? -5.994 1.690 21.397 1.00 64.62 113 LEU A C 1
ATOM 954 O O . LEU A 1 113 ? -5.604 2.858 21.524 1.00 64.62 113 LEU A O 1
ATOM 958 N N . ASN A 1 114 ? -5.560 0.677 22.141 1.00 66.38 114 ASN A N 1
ATOM 959 C CA . ASN A 1 114 ? -4.376 0.824 22.978 1.00 66.38 114 ASN A CA 1
ATOM 960 C C . ASN A 1 114 ? -3.121 0.914 22.086 1.00 66.38 114 ASN A C 1
ATOM 962 O O . ASN A 1 114 ? -3.177 0.599 20.895 1.00 66.38 114 ASN A O 1
ATOM 966 N N . GLU A 1 115 ? -2.005 1.387 22.642 1.00 68.50 115 GLU A N 1
ATOM 967 C CA . GLU A 1 115 ? -0.773 1.571 21.859 1.00 68.50 115 GLU A CA 1
ATOM 968 C C . GLU A 1 115 ? -0.270 0.245 21.264 1.00 68.50 115 GLU A C 1
ATOM 970 O O . GLU A 1 115 ? 0.012 0.200 20.072 1.00 68.50 115 GLU A O 1
ATOM 975 N N . ASP A 1 116 ? -0.330 -0.864 22.009 1.00 67.12 116 ASP A N 1
ATOM 976 C CA . ASP A 1 116 ? 0.058 -2.188 21.496 1.00 67.12 116 ASP A CA 1
ATOM 977 C C . ASP A 1 116 ? -0.743 -2.608 20.246 1.00 67.12 116 ASP A C 1
ATOM 979 O O . ASP A 1 116 ? -0.190 -3.143 19.284 1.00 67.12 116 ASP A O 1
ATOM 983 N N . GLN A 1 117 ? -2.059 -2.360 20.221 1.00 65.88 117 GLN A N 1
ATOM 984 C CA . GLN A 1 117 ? -2.904 -2.650 19.056 1.00 65.88 117 GLN A CA 1
ATOM 985 C C . GLN A 1 117 ? -2.548 -1.755 17.872 1.00 65.88 117 GLN A C 1
ATOM 987 O O . GLN A 1 117 ? -2.491 -2.245 16.743 1.00 65.88 117 GLN A O 1
ATOM 992 N N . LYS A 1 118 ? -2.288 -0.463 18.113 1.00 74.44 118 LYS A N 1
ATOM 993 C CA . LYS A 1 118 ? -1.834 0.449 17.055 1.00 74.44 118 LYS A CA 1
ATOM 994 C C . LYS A 1 118 ? -0.510 -0.026 16.469 1.00 74.44 118 LYS A C 1
ATOM 996 O O . LYS A 1 118 ? -0.387 -0.075 15.248 1.00 74.44 118 LYS A O 1
ATOM 1001 N N . ASP A 1 119 ? 0.433 -0.436 17.310 1.00 76.94 119 ASP A N 1
ATOM 1002 C CA . ASP A 1 119 ? 1.753 -0.900 16.885 1.00 76.94 119 ASP A CA 1
ATOM 1003 C C . ASP A 1 119 ? 1.679 -2.176 16.045 1.00 76.94 119 ASP A C 1
ATOM 1005 O O . ASP A 1 119 ? 2.347 -2.276 15.010 1.00 76.94 119 ASP A O 1
ATOM 1009 N N . ILE A 1 120 ? 0.818 -3.129 16.419 1.00 74.50 120 ILE A N 1
ATOM 1010 C CA . ILE A 1 120 ? 0.566 -4.345 15.626 1.00 74.50 120 ILE A CA 1
ATOM 1011 C C . ILE A 1 120 ? 0.068 -3.984 14.220 1.00 74.50 120 ILE A C 1
ATOM 1013 O O . ILE A 1 120 ? 0.509 -4.565 13.226 1.00 74.50 120 ILE A O 1
ATOM 1017 N N . ILE A 1 121 ? -0.824 -3.004 14.115 1.00 78.25 121 ILE A N 1
ATOM 1018 C CA . ILE A 1 121 ? -1.448 -2.625 12.841 1.00 78.25 121 ILE A CA 1
ATOM 1019 C C . ILE A 1 121 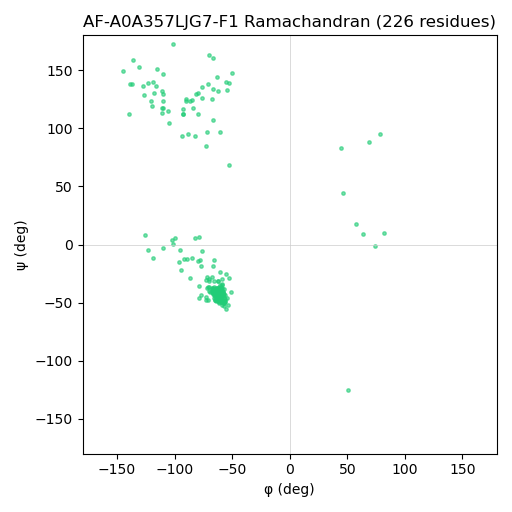? -0.509 -1.813 11.983 1.00 78.25 121 ILE A C 1
ATOM 1021 O O . ILE A 1 121 ? -0.388 -2.088 10.794 1.00 78.25 121 ILE A O 1
ATOM 1025 N N . ILE A 1 122 ? 0.200 -0.856 12.577 1.00 86.06 122 ILE A N 1
ATOM 1026 C CA . ILE A 1 122 ? 1.246 -0.099 11.892 1.00 86.06 122 ILE A CA 1
ATOM 1027 C C . ILE A 1 122 ? 2.306 -1.067 11.358 1.00 86.06 122 ILE A C 1
ATOM 1029 O O . ILE A 1 122 ? 2.744 -0.939 10.216 1.00 86.06 122 ILE A O 1
ATOM 1033 N N . SER A 1 123 ? 2.668 -2.091 12.134 1.00 83.56 123 SER A N 1
ATOM 1034 C CA . SER A 1 123 ? 3.571 -3.152 11.681 1.00 83.56 123 SER A CA 1
ATOM 1035 C C . SER A 1 123 ? 2.986 -3.959 10.514 1.00 83.56 123 SER A C 1
ATOM 1037 O O . SER A 1 123 ? 3.708 -4.278 9.568 1.00 83.56 123 SER A O 1
ATOM 1039 N N . GLY A 1 124 ? 1.682 -4.251 10.535 1.00 82.19 124 GLY A N 1
ATOM 1040 C CA . GLY A 1 124 ? 0.963 -4.882 9.424 1.00 82.19 124 GLY A CA 1
ATOM 1041 C C . GLY A 1 124 ? 0.960 -4.029 8.151 1.00 82.19 124 GLY A C 1
ATOM 1042 O O . GLY A 1 124 ? 1.331 -4.519 7.087 1.00 82.19 124 GLY A O 1
ATOM 1043 N N . ILE A 1 125 ? 0.641 -2.740 8.272 1.00 89.00 125 ILE A N 1
ATOM 1044 C CA . ILE A 1 125 ? 0.661 -1.753 7.182 1.00 89.00 125 ILE A CA 1
ATOM 1045 C C . ILE A 1 125 ? 2.054 -1.690 6.542 1.00 89.00 125 ILE A C 1
ATOM 1047 O O . ILE A 1 125 ? 2.194 -1.856 5.330 1.00 89.00 125 ILE A O 1
ATOM 1051 N N . ARG A 1 126 ? 3.100 -1.541 7.364 1.00 91.62 126 ARG A N 1
ATOM 1052 C CA . ARG A 1 126 ? 4.504 -1.528 6.920 1.00 91.62 126 ARG A CA 1
ATOM 1053 C C . ARG A 1 126 ? 4.895 -2.815 6.204 1.00 91.62 126 ARG A C 1
ATOM 1055 O O . ARG A 1 126 ? 5.637 -2.787 5.223 1.00 91.62 126 ARG A O 1
ATOM 1062 N N . ARG A 1 127 ? 4.409 -3.963 6.685 1.00 91.12 127 ARG A N 1
ATOM 1063 C CA . ARG A 1 127 ? 4.662 -5.261 6.052 1.00 91.12 127 ARG A CA 1
ATOM 1064 C C . ARG A 1 127 ? 4.037 -5.333 4.659 1.00 91.12 127 ARG A C 1
ATOM 1066 O O . ARG A 1 127 ? 4.748 -5.732 3.737 1.00 91.12 127 ARG A O 1
ATOM 1073 N N . ILE A 1 128 ? 2.774 -4.931 4.509 1.00 91.62 128 ILE A N 1
ATOM 1074 C CA . ILE A 1 128 ? 2.079 -4.896 3.213 1.00 91.62 128 ILE A CA 1
ATOM 1075 C C . ILE A 1 128 ? 2.847 -3.977 2.254 1.00 91.62 128 ILE A C 1
ATOM 1077 O O . ILE A 1 128 ? 3.267 -4.418 1.188 1.00 91.62 128 ILE A O 1
ATOM 1081 N N . ALA A 1 129 ? 3.153 -2.742 2.667 1.00 94.44 129 ALA A N 1
ATOM 1082 C CA . ALA A 1 129 ? 3.905 -1.790 1.846 1.00 94.44 129 ALA A CA 1
ATOM 1083 C C . ALA A 1 129 ? 5.277 -2.339 1.408 1.00 94.44 129 ALA A C 1
ATOM 1085 O O . ALA A 1 129 ? 5.652 -2.243 0.236 1.00 94.44 129 ALA A O 1
ATOM 1086 N N . LYS A 1 130 ? 6.010 -2.993 2.321 1.00 95.06 130 LYS A N 1
ATOM 1087 C CA . LYS A 1 130 ? 7.292 -3.647 2.017 1.00 95.06 130 LYS A CA 1
ATOM 1088 C C . LYS A 1 130 ? 7.144 -4.771 0.989 1.00 95.06 130 LYS A C 1
ATOM 1090 O O . LYS A 1 130 ? 7.987 -4.885 0.098 1.00 95.06 130 LYS A O 1
ATOM 1095 N N . GLN A 1 131 ? 6.106 -5.600 1.104 1.00 95.38 131 GLN A N 1
ATOM 1096 C CA . GLN A 1 131 ? 5.830 -6.683 0.155 1.00 95.38 131 GLN A CA 1
ATOM 1097 C C . GLN A 1 131 ? 5.468 -6.132 -1.229 1.00 95.38 131 GLN A C 1
ATOM 1099 O O . GLN A 1 131 ? 6.053 -6.559 -2.225 1.00 95.38 131 GLN A O 1
ATOM 1104 N N . THR A 1 132 ? 4.595 -5.126 -1.288 1.00 95.38 132 THR A N 1
ATOM 1105 C CA . THR A 1 132 ? 4.213 -4.446 -2.532 1.00 95.38 132 THR A CA 1
ATOM 1106 C C . THR A 1 132 ? 5.423 -3.810 -3.212 1.00 95.38 132 THR A C 1
ATOM 1108 O O . THR A 1 132 ? 5.652 -4.018 -4.404 1.00 95.38 132 THR A O 1
ATOM 1111 N N . LYS A 1 133 ? 6.266 -3.096 -2.456 1.00 96.25 133 LYS A N 1
ATOM 1112 C CA . LYS A 1 133 ? 7.501 -2.511 -2.992 1.00 96.25 133 LYS A CA 1
ATOM 1113 C C . LYS A 1 133 ? 8.431 -3.585 -3.556 1.00 96.25 133 LYS A C 1
ATOM 1115 O O . LYS A 1 133 ? 8.959 -3.410 -4.649 1.00 96.25 133 LYS A O 1
ATOM 1120 N N . ALA A 1 134 ? 8.604 -4.705 -2.854 1.00 96.06 134 ALA A N 1
ATOM 1121 C CA . ALA A 1 134 ? 9.428 -5.809 -3.340 1.00 96.06 134 ALA A CA 1
ATOM 1122 C C . ALA A 1 134 ? 8.898 -6.400 -4.661 1.00 96.06 134 ALA A C 1
ATOM 1124 O O . ALA A 1 134 ? 9.693 -6.737 -5.539 1.00 96.06 134 ALA A O 1
ATOM 1125 N N . ALA A 1 135 ? 7.575 -6.479 -4.839 1.00 96.19 135 ALA A N 1
ATOM 1126 C CA . ALA A 1 135 ? 6.969 -6.911 -6.098 1.00 96.19 135 ALA A CA 1
ATOM 1127 C C . ALA A 1 135 ? 7.277 -5.936 -7.251 1.00 96.19 135 ALA A C 1
ATOM 1129 O O . ALA A 1 135 ? 7.651 -6.368 -8.343 1.00 96.19 135 ALA A O 1
ATOM 1130 N N . ILE A 1 136 ? 7.201 -4.625 -7.002 1.00 95.88 136 ILE A N 1
ATOM 1131 C CA . ILE A 1 136 ? 7.564 -3.594 -7.987 1.00 95.88 136 ILE A CA 1
ATOM 1132 C C . ILE A 1 136 ? 9.068 -3.617 -8.307 1.00 95.88 136 ILE A C 1
ATOM 1134 O O . ILE A 1 136 ? 9.441 -3.577 -9.482 1.00 95.88 136 ILE A O 1
ATOM 1138 N N . ASP A 1 137 ? 9.928 -3.764 -7.294 1.00 96.06 137 ASP A N 1
ATOM 1139 C CA . ASP A 1 137 ? 11.380 -3.928 -7.460 1.00 96.06 137 ASP A CA 1
ATOM 1140 C C . ASP A 1 137 ? 11.697 -5.157 -8.338 1.00 96.06 137 ASP A C 1
ATOM 1142 O O . ASP A 1 137 ? 12.565 -5.106 -9.212 1.00 96.06 137 ASP A O 1
ATOM 1146 N N . HIS A 1 138 ? 10.971 -6.263 -8.145 1.00 96.88 138 HIS A N 1
ATOM 1147 C CA . HIS A 1 138 ? 11.120 -7.471 -8.954 1.00 96.88 138 HIS A CA 1
ATOM 1148 C C . HIS A 1 138 ? 10.686 -7.260 -10.414 1.00 96.88 138 HIS A C 1
ATOM 1150 O O . HIS A 1 138 ? 11.373 -7.721 -11.325 1.00 96.88 138 HIS A O 1
ATOM 1156 N N . ILE A 1 139 ? 9.583 -6.542 -10.665 1.00 95.81 139 ILE A N 1
ATOM 1157 C CA . ILE A 1 139 ? 9.142 -6.213 -12.032 1.00 95.81 139 ILE A CA 1
ATOM 1158 C C . ILE A 1 139 ? 10.206 -5.384 -12.756 1.00 95.81 139 ILE A C 1
ATOM 1160 O O . ILE A 1 139 ? 10.536 -5.699 -13.898 1.00 95.81 139 ILE A O 1
ATOM 1164 N N . ALA A 1 140 ? 10.770 -4.361 -12.105 1.00 94.12 140 ALA A N 1
ATOM 1165 C CA . ALA A 1 140 ? 11.818 -3.540 -12.709 1.00 94.12 140 ALA A CA 1
ATOM 1166 C C . ALA A 1 140 ? 13.044 -4.383 -13.104 1.00 94.12 140 ALA A C 1
ATOM 1168 O O . ALA A 1 140 ? 13.503 -4.307 -14.243 1.00 94.12 140 ALA A O 1
ATOM 1169 N N . LYS A 1 141 ? 13.511 -5.260 -12.206 1.00 95.56 141 LYS A N 1
ATOM 1170 C CA . LYS A 1 141 ? 14.635 -6.172 -12.478 1.00 95.56 141 LYS A CA 1
ATOM 1171 C C . LYS A 1 141 ? 14.353 -7.151 -13.621 1.00 95.56 141 LYS A C 1
ATOM 1173 O O . LYS A 1 141 ? 15.215 -7.357 -14.467 1.00 95.56 141 LYS A O 1
ATOM 1178 N N . ASP A 1 142 ? 13.159 -7.743 -13.668 1.00 95.88 142 ASP A N 1
ATOM 1179 C CA . ASP A 1 142 ? 12.759 -8.662 -14.746 1.00 95.88 142 ASP A CA 1
ATOM 1180 C C . ASP A 1 142 ? 12.727 -7.954 -16.110 1.00 95.88 142 ASP A C 1
ATOM 1182 O O . ASP A 1 142 ? 13.211 -8.492 -17.105 1.00 95.88 142 ASP A O 1
ATOM 1186 N N . ILE A 1 143 ? 12.209 -6.725 -16.170 1.00 94.06 143 ILE A N 1
ATOM 1187 C CA . ILE A 1 143 ? 12.180 -5.948 -17.416 1.00 94.06 143 ILE A CA 1
ATOM 1188 C C . ILE A 1 143 ? 13.590 -5.565 -17.867 1.00 94.06 143 ILE A C 1
ATOM 1190 O O . ILE A 1 143 ? 13.883 -5.682 -19.057 1.00 94.06 143 ILE A O 1
ATOM 1194 N N . ASP A 1 144 ? 14.466 -5.162 -16.947 1.00 93.62 144 ASP A N 1
ATOM 1195 C CA . ASP A 1 144 ? 15.855 -4.838 -17.278 1.00 93.62 144 ASP A CA 1
ATOM 1196 C C . ASP A 1 144 ? 16.633 -6.071 -17.767 1.00 93.62 144 ASP A C 1
ATOM 1198 O O . ASP A 1 144 ? 17.309 -6.009 -18.792 1.00 93.62 144 ASP A O 1
ATOM 1202 N N . ALA A 1 145 ? 16.442 -7.234 -17.136 1.00 94.56 145 ALA A N 1
ATOM 1203 C CA . ALA A 1 145 ? 17.042 -8.490 -17.591 1.00 94.56 145 ALA A CA 1
ATOM 1204 C C . ALA A 1 145 ? 16.555 -8.907 -18.992 1.00 94.56 145 ALA A C 1
ATOM 1206 O O . ALA A 1 145 ? 17.329 -9.408 -19.810 1.00 94.56 145 ALA A O 1
ATOM 1207 N N . ARG A 1 146 ? 15.267 -8.699 -19.301 1.00 93.25 146 ARG A N 1
ATOM 1208 C CA . ARG A 1 146 ? 14.727 -8.939 -20.652 1.00 93.25 146 ARG A CA 1
ATOM 1209 C C . ARG A 1 146 ? 15.283 -7.953 -21.670 1.00 93.25 146 ARG A C 1
ATOM 1211 O O . ARG A 1 146 ? 15.518 -8.341 -22.812 1.00 93.25 146 ARG A O 1
ATOM 1218 N N . LEU A 1 147 ? 15.474 -6.698 -21.269 1.00 93.44 147 LEU A N 1
ATOM 1219 C CA . LEU A 1 147 ? 16.074 -5.681 -22.118 1.00 93.44 147 LEU A CA 1
ATOM 1220 C C . LEU A 1 147 ? 17.532 -6.025 -22.435 1.00 93.44 147 LEU A C 1
ATOM 1222 O O . LEU A 1 147 ? 17.910 -5.937 -23.597 1.00 93.44 147 LEU A O 1
ATOM 1226 N N . GLU A 1 148 ? 18.308 -6.486 -21.453 1.00 93.25 148 GLU A N 1
ATOM 1227 C CA . GLU A 1 148 ? 19.699 -6.910 -21.656 1.00 93.25 148 GLU A CA 1
ATOM 1228 C C . GLU A 1 148 ? 19.792 -8.048 -22.682 1.00 93.25 148 GLU A C 1
ATOM 1230 O O . GLU A 1 148 ? 20.489 -7.924 -23.686 1.00 93.25 148 GLU A O 1
ATOM 1235 N N . LYS A 1 149 ? 18.962 -9.090 -22.539 1.00 93.38 149 LYS A N 1
ATOM 1236 C CA . LYS A 1 149 ? 18.872 -10.175 -23.535 1.00 93.38 149 LYS A CA 1
ATOM 1237 C C . LYS A 1 149 ? 18.475 -9.679 -24.927 1.00 93.38 149 LYS A C 1
ATOM 1239 O O . LYS A 1 149 ? 18.894 -10.235 -25.939 1.00 93.38 149 LYS A O 1
ATOM 1244 N N . ALA A 1 150 ? 17.629 -8.655 -25.012 1.00 90.38 150 ALA A N 1
ATOM 1245 C CA . ALA A 1 150 ? 17.232 -8.077 -26.292 1.00 90.38 150 ALA A CA 1
ATOM 1246 C C . ALA A 1 150 ? 18.362 -7.267 -26.950 1.00 90.38 150 ALA A C 1
ATOM 1248 O O . ALA A 1 150 ? 18.398 -7.178 -28.179 1.00 90.38 150 ALA A O 1
ATOM 1249 N N . ILE A 1 151 ? 19.273 -6.696 -26.157 1.00 92.50 151 ILE A N 1
ATOM 1250 C CA . ILE A 1 151 ? 20.499 -6.051 -26.644 1.00 92.50 151 ILE A CA 1
ATOM 1251 C C . ILE A 1 151 ? 21.474 -7.113 -27.158 1.00 92.50 151 ILE A C 1
ATOM 1253 O O . ILE A 1 151 ? 21.962 -6.982 -28.278 1.00 92.50 151 ILE A O 1
ATOM 1257 N N . GLU A 1 152 ? 21.705 -8.181 -26.386 1.00 93.56 152 GLU A N 1
ATOM 1258 C CA . GLU A 1 152 ? 22.572 -9.307 -26.774 1.00 93.56 152 GLU A CA 1
ATOM 1259 C C . GLU A 1 152 ? 22.120 -9.942 -28.098 1.00 93.56 152 GLU A C 1
ATOM 1261 O O . GLU A 1 152 ? 22.927 -10.162 -28.999 1.00 93.56 152 GLU A O 1
ATOM 1266 N N . ASN A 1 153 ? 20.809 -10.141 -28.259 1.00 93.12 153 ASN A N 1
ATOM 1267 C CA . ASN A 1 153 ? 20.205 -10.676 -29.483 1.00 93.12 153 ASN A CA 1
ATOM 1268 C C . ASN A 1 153 ? 20.069 -9.642 -30.618 1.00 93.12 153 ASN A C 1
ATOM 1270 O O . ASN A 1 153 ? 19.429 -9.929 -31.627 1.00 93.12 153 ASN A O 1
ATOM 1274 N N . GLN A 1 154 ? 20.605 -8.426 -30.452 1.00 89.94 154 GLN A N 1
ATOM 1275 C CA . GLN A 1 154 ? 20.548 -7.326 -31.428 1.00 89.94 154 GLN A CA 1
ATOM 1276 C C . GLN A 1 154 ? 19.126 -6.895 -31.842 1.00 89.94 154 GLN A C 1
ATOM 1278 O O . GLN A 1 154 ? 18.938 -6.179 -32.825 1.00 89.94 154 GLN A O 1
ATOM 1283 N N . VAL A 1 155 ? 18.108 -7.270 -31.064 1.00 88.88 155 VAL A N 1
ATOM 1284 C CA . VAL A 1 155 ? 16.708 -6.864 -31.268 1.00 88.88 155 VAL A CA 1
ATOM 1285 C C . VAL A 1 155 ? 16.513 -5.394 -30.880 1.00 88.88 155 VAL A C 1
ATOM 1287 O O . VAL A 1 155 ? 15.662 -4.695 -31.435 1.00 88.88 155 VAL A O 1
ATOM 1290 N N . VAL A 1 156 ? 17.299 -4.900 -29.917 1.00 86.81 156 VAL A N 1
ATOM 1291 C CA . VAL A 1 156 ? 17.257 -3.513 -29.439 1.00 86.81 156 VAL A CA 1
ATOM 1292 C C . VAL A 1 156 ? 18.647 -2.886 -29.490 1.00 86.81 156 VAL A C 1
ATOM 1294 O O . VAL A 1 156 ? 19.607 -3.398 -28.929 1.00 86.81 156 VAL A O 1
ATOM 1297 N N . ILE A 1 157 ? 18.737 -1.710 -30.110 1.00 89.50 157 ILE A N 1
ATOM 1298 C CA . ILE A 1 157 ? 19.980 -0.933 -30.193 1.00 89.50 157 ILE A CA 1
ATOM 1299 C C . ILE A 1 157 ? 20.322 -0.341 -28.808 1.00 89.50 157 ILE A C 1
ATOM 1301 O O . ILE A 1 157 ? 19.425 0.235 -28.176 1.00 89.50 157 ILE A O 1
ATOM 1305 N N . PRO A 1 158 ? 21.598 -0.351 -28.366 1.00 87.06 158 PRO A N 1
ATOM 1306 C CA . PRO A 1 158 ? 22.011 0.145 -27.045 1.00 87.06 158 PRO A CA 1
ATOM 1307 C C . PRO A 1 158 ? 21.509 1.554 -26.703 1.00 87.06 158 PRO A C 1
ATOM 1309 O O . PRO A 1 158 ? 21.021 1.805 -25.601 1.00 87.06 158 PRO A O 1
ATOM 1312 N N . ARG A 1 159 ? 21.527 2.479 -27.674 1.00 89.12 159 ARG A N 1
ATOM 1313 C CA . ARG A 1 159 ? 21.003 3.841 -27.486 1.00 89.12 159 ARG A CA 1
ATOM 1314 C C . ARG A 1 159 ? 19.519 3.846 -27.109 1.00 89.12 159 ARG A C 1
ATOM 1316 O O . ARG A 1 159 ? 19.109 4.621 -26.253 1.00 89.12 159 ARG A O 1
ATOM 1323 N N . LYS A 1 160 ? 18.705 2.992 -27.735 1.00 87.81 160 LYS A N 1
ATOM 1324 C CA . LYS A 1 160 ? 17.273 2.873 -27.425 1.00 87.81 160 LYS A CA 1
ATOM 1325 C C . LYS A 1 160 ? 17.069 2.227 -26.054 1.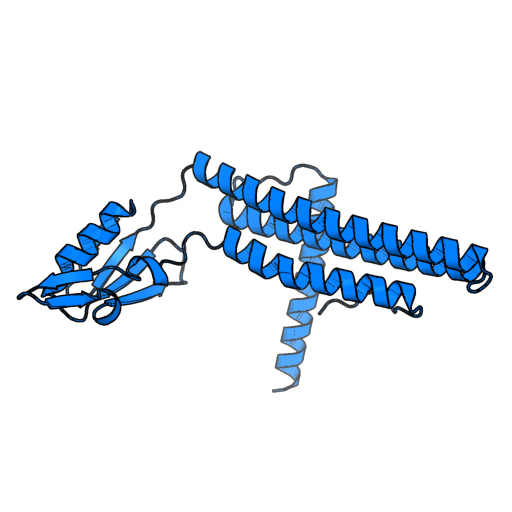00 87.81 160 LYS A C 1
ATOM 1327 O O . LYS A 1 160 ? 16.230 2.702 -25.295 1.00 87.81 160 LYS A O 1
ATOM 1332 N N . ALA A 1 161 ? 17.869 1.215 -25.716 1.00 88.94 161 ALA A N 1
ATOM 1333 C CA . ALA A 1 161 ? 17.838 0.580 -24.402 1.00 88.94 161 ALA A CA 1
ATOM 1334 C C . ALA A 1 161 ? 18.128 1.568 -23.259 1.00 88.94 161 ALA A C 1
ATOM 1336 O O . ALA A 1 161 ? 17.409 1.565 -22.264 1.00 88.94 161 ALA A O 1
ATOM 1337 N N . TYR A 1 162 ? 19.088 2.484 -23.433 1.00 91.06 162 TYR A N 1
ATOM 1338 C CA . TYR A 1 162 ? 19.360 3.551 -22.461 1.00 91.06 162 TYR A CA 1
ATOM 1339 C C . TYR A 1 162 ? 18.111 4.391 -22.138 1.00 91.06 162 TYR A C 1
ATOM 1341 O O . TYR A 1 162 ? 17.791 4.624 -20.972 1.00 91.06 162 TYR A O 1
ATOM 1349 N N . TYR A 1 163 ? 17.356 4.810 -23.160 1.00 89.94 163 TYR A N 1
ATOM 1350 C CA . TYR A 1 163 ? 16.122 5.572 -22.942 1.00 89.94 163 TYR A CA 1
ATOM 1351 C C . TYR A 1 163 ? 15.029 4.738 -22.263 1.00 89.94 163 TYR A C 1
ATOM 1353 O O . TYR A 1 163 ? 14.309 5.264 -21.415 1.00 89.94 163 TYR A O 1
ATOM 1361 N N . ILE A 1 164 ? 14.919 3.448 -22.599 1.00 89.62 164 ILE A N 1
ATOM 1362 C CA . ILE A 1 164 ? 13.965 2.523 -21.969 1.00 89.62 164 ILE A CA 1
ATOM 1363 C C . ILE A 1 164 ? 14.280 2.362 -20.478 1.00 89.62 164 ILE A C 1
ATOM 1365 O O . ILE A 1 164 ? 13.365 2.481 -19.666 1.00 89.62 164 ILE A O 1
ATOM 1369 N N . ARG A 1 165 ? 15.556 2.169 -20.113 1.00 92.06 165 ARG A N 1
ATOM 1370 C CA . ARG A 1 165 ? 16.012 2.103 -18.713 1.00 92.06 165 ARG A CA 1
ATOM 1371 C C . ARG A 1 165 ? 15.666 3.365 -17.947 1.00 92.06 165 ARG A C 1
ATOM 1373 O O . ARG A 1 165 ? 15.055 3.296 -16.892 1.00 92.06 165 ARG A O 1
ATOM 1380 N N . ARG A 1 166 ? 15.955 4.531 -18.527 1.00 91.62 166 ARG A N 1
ATOM 1381 C CA . ARG A 1 166 ? 15.620 5.809 -17.894 1.00 91.62 166 ARG A CA 1
ATOM 1382 C C . ARG A 1 166 ? 14.113 5.959 -17.660 1.00 91.62 166 ARG A C 1
ATOM 1384 O O . ARG A 1 166 ? 13.711 6.464 -16.618 1.00 91.62 166 ARG A O 1
ATOM 1391 N N . GLN A 1 167 ? 13.277 5.533 -18.609 1.00 89.75 167 GLN A N 1
ATOM 1392 C CA . GLN A 1 167 ? 11.823 5.520 -18.413 1.00 89.75 167 GLN A CA 1
ATOM 1393 C C . GLN A 1 167 ? 11.406 4.535 -17.314 1.00 89.75 167 GLN A C 1
ATOM 1395 O O . GLN A 1 167 ? 10.551 4.874 -16.498 1.00 89.75 167 GLN A O 1
ATOM 1400 N N . LEU A 1 168 ? 12.009 3.344 -17.279 1.00 91.81 168 LEU A N 1
ATOM 1401 C CA . LEU A 1 168 ? 11.755 2.332 -16.257 1.00 91.81 168 LEU A CA 1
ATOM 1402 C C . LEU A 1 168 ? 12.116 2.841 -14.857 1.00 91.81 168 LEU A C 1
ATOM 1404 O O . LEU A 1 168 ? 11.294 2.716 -13.958 1.00 91.81 168 LEU A O 1
ATOM 1408 N N . ASP A 1 169 ? 13.276 3.479 -14.693 1.00 92.12 169 ASP A N 1
ATOM 1409 C CA . ASP A 1 169 ? 13.729 4.050 -13.420 1.00 92.12 169 ASP A CA 1
ATOM 1410 C C . ASP A 1 169 ? 12.795 5.148 -12.915 1.00 92.12 169 ASP A C 1
ATOM 1412 O O . ASP A 1 169 ? 12.453 5.183 -11.735 1.00 92.12 169 ASP A O 1
ATOM 1416 N N . VAL A 1 170 ? 12.369 6.058 -13.800 1.00 91.00 170 VAL A N 1
ATOM 1417 C CA . VAL A 1 170 ? 11.412 7.116 -13.439 1.00 91.00 170 VAL A CA 1
ATOM 1418 C C . VAL A 1 170 ? 10.096 6.497 -12.978 1.00 91.00 170 VAL A C 1
ATOM 1420 O O . VAL A 1 170 ? 9.592 6.846 -11.918 1.00 91.00 170 VAL A O 1
ATOM 1423 N N . THR A 1 171 ? 9.589 5.531 -13.740 1.00 89.44 171 THR A N 1
ATOM 1424 C CA . THR A 1 171 ? 8.329 4.840 -13.441 1.00 89.44 171 THR A CA 1
ATOM 1425 C C . THR A 1 171 ? 8.417 4.096 -12.113 1.00 89.44 171 THR A C 1
ATOM 1427 O O . THR A 1 171 ? 7.572 4.265 -11.242 1.00 89.44 171 THR A O 1
ATOM 1430 N N . HIS A 1 172 ? 9.480 3.320 -11.915 1.00 93.06 172 HIS A N 1
ATOM 1431 C CA . HIS A 1 172 ? 9.746 2.594 -10.677 1.00 93.06 172 HIS A CA 1
ATOM 1432 C C . HIS A 1 172 ? 9.783 3.529 -9.463 1.00 93.06 172 HIS A C 1
ATOM 1434 O O . HIS A 1 172 ? 9.107 3.261 -8.469 1.00 93.06 172 HIS A O 1
ATOM 1440 N N . LYS A 1 173 ? 10.497 4.659 -9.566 1.00 91.62 173 LYS A N 1
ATOM 1441 C CA . LYS A 1 173 ? 10.552 5.679 -8.509 1.00 91.62 173 LYS A CA 1
ATOM 1442 C C . LYS A 1 173 ? 9.180 6.274 -8.206 1.00 91.62 173 LYS A C 1
ATOM 1444 O O . LYS A 1 173 ? 8.861 6.463 -7.034 1.00 91.62 173 LYS A O 1
ATOM 1449 N N . GLU A 1 174 ? 8.365 6.540 -9.226 1.00 90.88 174 GLU A N 1
ATOM 1450 C CA . GLU A 1 174 ? 6.997 7.035 -9.041 1.00 90.88 174 GLU A CA 1
ATOM 1451 C C . GLU A 1 174 ? 6.139 6.027 -8.269 1.00 90.88 174 GLU A C 1
ATOM 1453 O O . GLU A 1 174 ? 5.548 6.379 -7.249 1.00 90.88 174 GLU A O 1
ATOM 1458 N N . TYR A 1 175 ? 6.121 4.758 -8.679 1.00 92.88 175 TYR A N 1
ATOM 1459 C CA . TYR A 1 175 ? 5.350 3.735 -7.970 1.00 92.88 175 TYR A CA 1
ATOM 1460 C C . TYR A 1 175 ? 5.853 3.495 -6.541 1.00 92.88 175 TYR A C 1
ATOM 1462 O O . TYR A 1 175 ? 5.050 3.386 -5.613 1.00 92.88 175 TYR A O 1
ATOM 1470 N N . ALA A 1 176 ? 7.171 3.449 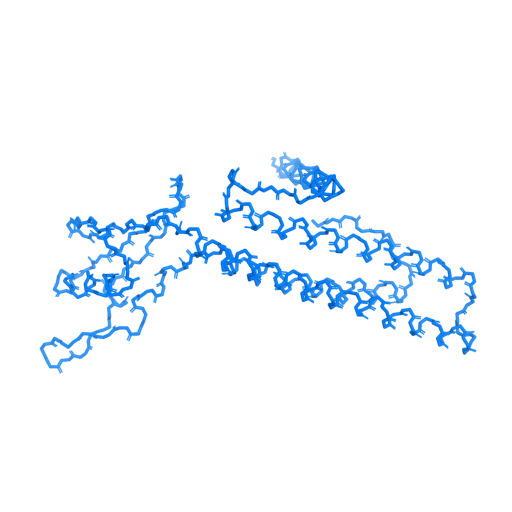-6.334 1.00 92.81 176 ALA A N 1
ATOM 1471 C CA . ALA A 1 176 ? 7.756 3.286 -5.006 1.00 92.81 176 ALA A CA 1
ATOM 1472 C C . ALA A 1 176 ? 7.414 4.467 -4.079 1.00 92.81 176 ALA A C 1
ATOM 1474 O O . ALA A 1 176 ? 7.076 4.254 -2.913 1.00 92.81 176 ALA A O 1
ATOM 1475 N N . GLY A 1 177 ? 7.457 5.697 -4.602 1.00 90.81 177 GLY A N 1
ATOM 1476 C CA . GLY A 1 177 ? 7.038 6.897 -3.879 1.00 90.81 177 GLY A CA 1
ATOM 1477 C C . GLY A 1 177 ? 5.555 6.860 -3.512 1.00 90.81 177 GLY A C 1
ATOM 1478 O O . GLY A 1 177 ? 5.204 7.119 -2.364 1.00 90.81 177 GLY A O 1
ATOM 1479 N N . TYR A 1 178 ? 4.694 6.445 -4.443 1.00 92.31 178 TYR A N 1
ATOM 1480 C CA . TYR A 1 178 ? 3.258 6.326 -4.195 1.00 92.31 178 TYR A CA 1
ATOM 1481 C C . TYR A 1 178 ? 2.922 5.295 -3.107 1.00 92.31 178 TYR A C 1
ATOM 1483 O O . TYR A 1 178 ? 2.100 5.571 -2.231 1.00 92.31 178 TYR A O 1
ATOM 1491 N N . ILE A 1 179 ? 3.578 4.126 -3.119 1.00 93.88 179 ILE A N 1
ATOM 1492 C CA . ILE A 1 179 ? 3.404 3.103 -2.073 1.00 93.88 179 ILE A CA 1
ATOM 1493 C C . ILE A 1 179 ? 3.709 3.695 -0.701 1.00 93.88 179 ILE A C 1
ATOM 1495 O O . ILE A 1 179 ? 2.907 3.545 0.221 1.00 93.88 179 ILE A O 1
ATOM 1499 N N . LYS A 1 180 ? 4.845 4.390 -0.598 1.00 92.56 180 LYS A N 1
ATOM 1500 C CA . LYS A 1 180 ? 5.329 5.002 0.638 1.00 92.56 180 LYS A CA 1
ATOM 1501 C C . LYS A 1 180 ? 4.410 6.119 1.129 1.00 92.56 180 LYS A C 1
ATOM 1503 O O . LYS A 1 180 ? 4.081 6.178 2.309 1.00 92.56 180 LYS A O 1
ATOM 1508 N N . PHE A 1 181 ? 3.929 6.959 0.216 1.00 92.06 181 PHE A N 1
ATOM 1509 C CA . PHE A 1 181 ? 2.927 7.974 0.520 1.00 92.06 181 PHE A CA 1
ATOM 1510 C C . PHE A 1 181 ? 1.660 7.349 1.126 1.00 92.06 181 PHE A C 1
ATOM 1512 O O . PHE A 1 181 ? 1.225 7.753 2.205 1.00 92.06 181 PHE A O 1
ATOM 1519 N N . LYS A 1 182 ? 1.111 6.305 0.490 1.00 91.38 182 LYS A N 1
ATOM 1520 C CA . LYS A 1 182 ? -0.088 5.612 0.989 1.00 91.38 182 LYS A CA 1
ATOM 1521 C C . LYS A 1 182 ? 0.141 4.883 2.308 1.00 91.38 182 LYS A C 1
ATOM 1523 O O . LYS A 1 182 ? -0.739 4.904 3.167 1.00 91.38 182 LYS A O 1
ATOM 1528 N N . GLU A 1 183 ? 1.316 4.294 2.501 1.00 92.69 183 GLU A N 1
ATOM 1529 C CA . GLU A 1 183 ? 1.723 3.701 3.777 1.00 92.69 183 GLU A CA 1
ATOM 1530 C C . GLU A 1 183 ? 1.677 4.738 4.909 1.00 92.69 183 GLU A C 1
ATOM 1532 O O . GLU A 1 183 ? 1.125 4.469 5.977 1.00 92.69 183 GLU A O 1
ATOM 1537 N N . PHE A 1 184 ? 2.212 5.939 4.676 1.00 90.69 184 PHE A N 1
ATOM 1538 C CA . PHE A 1 184 ? 2.219 7.011 5.668 1.00 90.69 184 PHE A CA 1
ATOM 1539 C C . PHE A 1 184 ? 0.829 7.576 5.938 1.00 90.69 184 PHE A C 1
ATOM 1541 O O . PHE A 1 184 ? 0.488 7.763 7.104 1.00 90.69 184 PHE A O 1
ATOM 1548 N N . GLU A 1 185 ? -0.007 7.767 4.913 1.00 87.94 185 GLU A N 1
ATOM 1549 C CA . GLU A 1 185 ? -1.413 8.137 5.121 1.00 87.94 185 GLU A CA 1
ATOM 1550 C C . GLU A 1 185 ? -2.140 7.098 5.990 1.00 87.94 185 GLU A C 1
ATOM 1552 O O . GLU A 1 185 ? -2.869 7.450 6.919 1.00 87.94 185 GLU A O 1
ATOM 1557 N N . ALA A 1 186 ? -1.919 5.808 5.724 1.00 86.06 186 ALA A N 1
ATOM 1558 C CA . ALA A 1 186 ? -2.489 4.713 6.501 1.00 86.06 186 ALA A CA 1
ATOM 1559 C C . ALA A 1 186 ? -1.993 4.715 7.957 1.00 86.06 186 ALA A C 1
ATOM 1561 O O . ALA A 1 186 ? -2.798 4.631 8.888 1.00 86.06 186 ALA A O 1
ATOM 1562 N N . CYS A 1 187 ? -0.687 4.879 8.179 1.00 85.88 187 CYS A N 1
ATOM 1563 C CA . CYS A 1 187 ? -0.119 4.970 9.524 1.00 85.88 187 CYS A CA 1
ATOM 1564 C C . CYS A 1 187 ? -0.641 6.200 10.284 1.00 85.88 187 CYS A C 1
ATOM 1566 O O . CYS A 1 187 ? -1.010 6.083 11.458 1.00 85.88 187 CYS A O 1
ATOM 1568 N N . TYR A 1 188 ? -0.736 7.353 9.613 1.00 83.31 188 TYR A N 1
ATOM 1569 C CA . TYR A 1 188 ? -1.292 8.584 10.172 1.00 83.31 188 TYR A CA 1
ATOM 1570 C C . TYR A 1 188 ? -2.766 8.415 10.554 1.00 83.31 188 TYR A C 1
ATOM 1572 O O . TYR A 1 188 ? -3.178 8.885 11.609 1.00 83.31 188 TYR A O 1
ATOM 1580 N N . LYS A 1 189 ? -3.575 7.679 9.782 1.00 80.00 189 LYS A N 1
ATOM 1581 C CA . LYS A 1 189 ? -4.969 7.387 10.173 1.00 80.00 189 LYS A CA 1
ATOM 1582 C C . LYS A 1 189 ? -5.064 6.637 11.508 1.00 80.00 189 LYS A C 1
ATOM 1584 O O . LYS A 1 189 ? -5.951 6.936 12.309 1.00 80.00 189 LYS A O 1
ATOM 1589 N N . ILE A 1 190 ? -4.146 5.702 11.765 1.00 77.94 190 ILE A N 1
ATOM 1590 C CA . ILE A 1 190 ? -4.139 4.873 12.983 1.00 77.94 190 ILE A CA 1
ATOM 1591 C C . ILE A 1 190 ? -3.564 5.622 14.193 1.00 77.94 190 ILE A C 1
ATOM 1593 O O . ILE A 1 190 ? -4.147 5.594 15.279 1.00 77.94 190 ILE A O 1
ATOM 1597 N N . SER A 1 191 ? -2.434 6.309 14.019 1.00 73.38 191 SER A N 1
ATOM 1598 C CA . SER A 1 191 ? -1.706 6.970 15.118 1.00 73.38 191 SER A CA 1
ATOM 1599 C C . SER A 1 191 ? -2.027 8.463 15.273 1.00 73.38 191 SER A C 1
ATOM 1601 O O . SER A 1 191 ? -1.812 9.046 16.336 1.00 73.38 191 SER A O 1
ATOM 1603 N N . ARG A 1 192 ? -2.659 9.082 14.271 1.00 72.12 192 ARG A N 1
ATOM 1604 C CA . ARG A 1 192 ? -2.996 10.512 14.218 1.00 72.12 192 ARG A CA 1
ATOM 1605 C C . ARG A 1 192 ? -1.765 11.368 14.531 1.00 72.12 192 ARG A C 1
ATOM 1607 O O . ARG A 1 192 ? -0.717 11.217 13.916 1.00 72.12 192 ARG A O 1
ATOM 1614 N N . TRP A 1 193 ? -1.888 12.247 15.520 1.00 58.97 193 TRP A N 1
ATOM 1615 C CA . TRP A 1 193 ? -0.897 13.243 15.919 1.00 58.97 193 TRP A CA 1
ATOM 1616 C C . TRP A 1 193 ? 0.403 12.661 16.489 1.00 58.97 193 TRP A C 1
ATOM 1618 O O . TRP A 1 193 ? 1.367 13.404 16.642 1.00 58.97 193 TRP A O 1
ATOM 1628 N N . THR A 1 194 ? 0.444 11.368 16.833 1.00 68.81 194 THR A N 1
ATOM 1629 C CA . THR A 1 194 ? 1.673 10.723 17.323 1.00 68.81 194 THR A CA 1
ATOM 1630 C C . THR A 1 194 ? 2.525 10.144 16.198 1.00 68.81 194 THR A C 1
ATOM 1632 O O . THR A 1 194 ? 3.691 9.825 16.436 1.00 68.81 194 THR A O 1
ATOM 1635 N N . PHE A 1 195 ? 1.991 10.043 14.974 1.00 77.62 195 PHE A N 1
ATOM 1636 C CA . PHE A 1 195 ? 2.780 9.603 13.832 1.00 77.62 195 PHE A CA 1
ATOM 1637 C C . PHE A 1 195 ? 3.840 10.645 13.488 1.00 77.62 195 PHE A C 1
ATOM 1639 O O . PHE A 1 195 ? 3.520 11.802 13.216 1.00 77.62 195 PHE A O 1
ATOM 1646 N N . LYS A 1 196 ? 5.098 10.215 13.441 1.00 80.25 196 LYS A N 1
ATOM 1647 C CA . LYS A 1 196 ? 6.187 11.002 12.871 1.00 80.25 196 LYS A CA 1
ATOM 1648 C C . LYS A 1 196 ? 6.768 10.246 11.694 1.00 80.25 196 LYS A C 1
ATOM 1650 O O . LYS A 1 196 ? 7.085 9.060 11.814 1.00 80.25 196 LYS A O 1
ATOM 1655 N N . ILE A 1 197 ? 6.900 10.943 10.572 1.00 83.25 197 ILE A N 1
ATOM 1656 C CA . ILE A 1 197 ? 7.608 10.406 9.419 1.00 83.25 197 ILE A CA 1
ATOM 1657 C C . ILE A 1 197 ? 9.094 10.269 9.801 1.00 83.25 197 ILE A C 1
ATOM 1659 O O . ILE A 1 197 ? 9.631 11.175 10.441 1.00 83.25 197 ILE A O 1
ATOM 1663 N N . PRO A 1 198 ? 9.757 9.135 9.498 1.00 82.25 198 PRO A N 1
ATOM 1664 C CA . PRO A 1 198 ? 11.030 8.804 10.140 1.00 82.25 198 PRO A CA 1
ATOM 1665 C C . PRO A 1 198 ? 12.211 9.687 9.725 1.00 82.25 198 PRO A C 1
ATOM 1667 O O . PRO A 1 198 ? 13.136 9.859 10.516 1.00 82.25 198 PRO A O 1
ATOM 1670 N N . THR A 1 199 ? 12.215 10.207 8.495 1.00 88.31 199 THR A N 1
ATOM 1671 C CA . THR A 1 199 ? 13.340 10.967 7.929 1.00 88.31 199 THR A CA 1
ATOM 1672 C C . THR A 1 199 ? 12.859 12.213 7.185 1.00 88.31 199 THR A C 1
ATOM 1674 O O . THR A 1 199 ? 11.713 12.285 6.740 1.00 88.31 199 THR A O 1
ATOM 1677 N N . GLU A 1 200 ? 13.752 13.190 7.011 1.00 85.75 200 GLU A N 1
ATOM 1678 C CA . GLU A 1 200 ? 13.473 14.399 6.222 1.00 85.75 200 GLU A CA 1
ATOM 1679 C C . GLU A 1 200 ? 13.219 14.080 4.742 1.00 85.75 200 GLU A C 1
ATOM 1681 O O . GLU A 1 200 ? 12.329 14.663 4.127 1.00 85.75 200 GLU A O 1
ATOM 1686 N N . GLU A 1 201 ? 13.938 13.105 4.177 1.00 84.31 201 GLU A N 1
ATOM 1687 C CA . GLU A 1 201 ? 13.705 12.626 2.807 1.00 84.31 201 GLU A CA 1
ATOM 1688 C C . GLU A 1 201 ? 12.301 12.029 2.644 1.00 84.31 201 GLU A C 1
ATOM 1690 O O . GLU A 1 201 ? 11.622 12.249 1.638 1.00 84.31 201 GLU A O 1
ATOM 1695 N N . ASP A 1 202 ? 11.841 11.299 3.657 1.00 86.44 202 ASP A N 1
ATOM 1696 C CA . ASP A 1 202 ? 10.523 10.676 3.673 1.00 86.44 202 ASP A CA 1
ATOM 1697 C C . ASP A 1 202 ? 9.419 11.720 3.809 1.00 86.44 202 ASP A C 1
ATOM 1699 O O . ASP A 1 202 ? 8.369 11.591 3.176 1.00 86.44 202 ASP A O 1
ATOM 1703 N N . GLN A 1 203 ? 9.677 12.767 4.595 1.00 87.00 203 GLN A N 1
ATOM 1704 C CA . GLN A 1 203 ? 8.789 13.912 4.743 1.00 87.00 203 GLN A CA 1
ATOM 1705 C C . GLN A 1 203 ? 8.671 14.676 3.420 1.00 87.00 203 GLN A C 1
ATOM 1707 O O . GLN A 1 203 ? 7.562 14.912 2.951 1.00 87.00 203 GLN A O 1
ATOM 1712 N N . ALA A 1 204 ? 9.795 14.971 2.760 1.00 85.69 204 ALA A N 1
ATOM 1713 C CA . ALA A 1 204 ? 9.802 15.636 1.459 1.00 85.69 204 ALA A CA 1
ATOM 1714 C C . ALA A 1 204 ? 9.053 14.822 0.389 1.00 85.69 204 ALA A C 1
ATOM 1716 O O . ALA A 1 204 ? 8.291 15.380 -0.400 1.00 85.69 204 ALA A O 1
ATOM 1717 N N . CYS A 1 205 ? 9.228 13.496 0.385 1.00 85.06 205 CYS A N 1
ATOM 1718 C CA . CYS A 1 205 ? 8.476 12.591 -0.483 1.00 85.06 205 CYS A CA 1
ATOM 1719 C C . CYS A 1 205 ? 6.967 12.663 -0.198 1.00 85.06 205 CYS A C 1
ATOM 1721 O O . CYS A 1 205 ? 6.164 12.786 -1.123 1.00 85.06 205 CYS A O 1
ATOM 1723 N N . TYR A 1 206 ? 6.573 12.624 1.076 1.00 87.69 206 TYR A N 1
ATOM 1724 C CA . TYR A 1 206 ? 5.173 12.727 1.476 1.00 87.69 206 TYR A CA 1
ATOM 1725 C C . TYR A 1 206 ? 4.544 14.059 1.046 1.00 87.69 206 TYR A C 1
ATOM 1727 O O . TYR A 1 206 ? 3.462 14.061 0.458 1.00 87.69 206 TYR A O 1
ATOM 1735 N N . ASP A 1 207 ? 5.233 15.177 1.278 1.00 86.56 207 ASP A N 1
ATOM 1736 C CA . ASP A 1 207 ? 4.743 16.517 0.949 1.00 86.56 207 ASP A CA 1
ATOM 1737 C C . ASP A 1 207 ? 4.622 16.732 -0.570 1.00 86.56 207 ASP A C 1
ATOM 1739 O O . ASP A 1 207 ? 3.628 17.298 -1.039 1.00 86.56 207 ASP A O 1
ATOM 1743 N N . ASP A 1 208 ? 5.576 16.218 -1.357 1.00 86.62 208 ASP A N 1
ATOM 1744 C CA . ASP A 1 208 ? 5.496 16.205 -2.824 1.00 86.62 208 ASP A CA 1
ATOM 1745 C C . ASP A 1 208 ? 4.239 15.458 -3.292 1.00 86.62 208 ASP A C 1
ATOM 1747 O O . ASP A 1 208 ? 3.426 16.011 -4.039 1.00 86.62 208 ASP A O 1
ATOM 1751 N N . TRP A 1 209 ? 4.003 14.241 -2.796 1.00 87.38 209 TRP A N 1
ATOM 1752 C CA . TRP A 1 209 ? 2.815 13.464 -3.159 1.00 87.38 209 TRP A CA 1
ATOM 1753 C C . TRP A 1 209 ? 1.504 14.107 -2.703 1.00 87.38 209 TRP A C 1
ATOM 1755 O O . TRP A 1 209 ? 0.537 14.132 -3.474 1.00 87.38 209 TRP A O 1
ATOM 1765 N N . LEU A 1 210 ? 1.477 14.692 -1.506 1.00 86.81 210 LEU A N 1
ATOM 1766 C CA . LEU A 1 210 ? 0.317 15.415 -0.992 1.00 86.81 210 LEU A CA 1
ATOM 1767 C C . LEU A 1 210 ? -0.024 16.625 -1.876 1.00 86.81 210 LEU A C 1
ATOM 1769 O O . LEU A 1 210 ? -1.196 16.877 -2.165 1.00 86.81 210 LEU A O 1
ATOM 1773 N N . SER A 1 211 ? 0.988 17.359 -2.350 1.00 85.06 211 SER A N 1
ATOM 1774 C CA . SER A 1 211 ? 0.794 18.485 -3.272 1.00 85.06 211 SER A CA 1
ATOM 1775 C C . SER A 1 211 ? 0.178 18.030 -4.601 1.00 85.06 211 SER A C 1
ATOM 1777 O O . SER A 1 211 ? -0.791 18.624 -5.081 1.00 85.06 211 SER A O 1
ATOM 1779 N N . ARG A 1 212 ? 0.669 16.915 -5.160 1.00 84.50 212 ARG A N 1
ATOM 1780 C CA . ARG A 1 212 ? 0.175 16.339 -6.418 1.00 84.50 212 ARG A CA 1
ATOM 1781 C C . ARG A 1 212 ? -1.267 15.863 -6.297 1.00 84.50 212 ARG A C 1
ATOM 1783 O O . ARG A 1 212 ? -2.040 16.032 -7.240 1.00 84.50 212 ARG A O 1
ATOM 1790 N N . GLN A 1 213 ? -1.634 15.284 -5.154 1.00 82.56 213 GLN A N 1
ATOM 1791 C CA . GLN A 1 213 ? -3.007 14.872 -4.882 1.00 82.56 213 GLN A CA 1
ATOM 1792 C C . GLN A 1 213 ? -3.957 16.076 -4.860 1.00 82.56 213 GLN A C 1
ATOM 1794 O O . GLN A 1 213 ? -4.962 16.052 -5.568 1.00 82.56 213 GLN A O 1
ATOM 1799 N N . LYS A 1 214 ? -3.603 17.156 -4.151 1.00 81.06 214 LYS A N 1
ATOM 1800 C CA . LYS A 1 214 ? -4.415 18.387 -4.100 1.00 81.06 214 LYS A CA 1
ATOM 1801 C C . LYS A 1 214 ? -4.649 18.989 -5.486 1.00 81.06 214 LYS A C 1
ATOM 1803 O O . LYS A 1 214 ? -5.770 19.363 -5.820 1.00 81.06 214 LYS A O 1
ATOM 1808 N N . VAL A 1 215 ? -3.607 19.042 -6.318 1.00 80.75 215 VAL A N 1
ATOM 1809 C CA . VAL A 1 215 ? -3.720 19.526 -7.705 1.00 80.75 215 VAL A CA 1
ATOM 1810 C C . VAL A 1 215 ? -4.656 18.635 -8.528 1.00 80.75 215 VAL A C 1
ATOM 1812 O O . VAL A 1 215 ? -5.469 19.137 -9.304 1.00 80.75 215 VAL A O 1
ATOM 1815 N N . ALA A 1 216 ? -4.570 17.312 -8.363 1.00 74.31 216 ALA A N 1
ATOM 1816 C CA . ALA A 1 216 ? -5.448 16.379 -9.062 1.00 74.31 216 ALA A CA 1
ATOM 1817 C C . ALA A 1 216 ? -6.918 16.531 -8.632 1.00 74.31 216 ALA A C 1
ATOM 1819 O O . ALA A 1 216 ? -7.799 16.503 -9.489 1.00 74.31 216 ALA A O 1
ATOM 1820 N N . GLU A 1 217 ? -7.182 16.727 -7.340 1.00 75.69 217 GLU A N 1
ATOM 1821 C CA . GLU A 1 217 ? -8.526 16.947 -6.791 1.00 75.69 217 GLU A CA 1
ATOM 1822 C C . GLU A 1 217 ? -9.140 18.261 -7.298 1.00 75.69 217 GLU A C 1
ATOM 1824 O O . GLU A 1 217 ? -10.270 18.259 -7.789 1.00 75.69 217 GLU A O 1
ATOM 1829 N N . GLN A 1 218 ? -8.374 19.357 -7.299 1.00 73.88 218 GLN A N 1
ATOM 1830 C CA . GLN A 1 218 ? -8.800 20.645 -7.866 1.00 73.88 218 GLN A CA 1
ATOM 1831 C C . GLN A 1 218 ? -9.105 20.545 -9.366 1.00 73.88 218 GLN A C 1
ATOM 1833 O O . GLN A 1 218 ? -10.091 21.097 -9.849 1.00 73.88 218 GLN A O 1
ATOM 1838 N N . ALA A 1 219 ? -8.289 19.805 -10.120 1.00 72.00 219 ALA A N 1
ATOM 1839 C CA . ALA A 1 219 ? -8.520 19.596 -11.546 1.00 72.00 219 ALA A CA 1
ATOM 1840 C C . ALA A 1 219 ? -9.795 18.784 -11.833 1.00 72.00 219 ALA A C 1
ATOM 1842 O O . ALA A 1 219 ? -10.421 18.984 -12.873 1.00 72.00 219 ALA A O 1
ATOM 1843 N N . VAL A 1 220 ? -10.178 17.869 -10.937 1.00 72.31 220 VAL A N 1
ATOM 1844 C CA . VAL A 1 220 ? -11.444 17.129 -11.035 1.00 72.31 220 VAL A CA 1
ATOM 1845 C C . VAL A 1 220 ? -12.617 18.049 -10.706 1.00 72.31 220 VAL A C 1
ATOM 1847 O O . VAL A 1 220 ? -13.542 18.128 -11.504 1.00 72.31 220 VAL A O 1
ATOM 1850 N N . GLN A 1 221 ? -12.546 18.811 -9.612 1.00 68.88 221 GLN A N 1
ATOM 1851 C CA . GLN A 1 221 ? -13.599 19.760 -9.223 1.00 68.88 221 GLN A CA 1
ATOM 1852 C C . GLN A 1 221 ? -13.863 20.826 -10.295 1.00 68.88 221 GLN A C 1
ATOM 1854 O O . GLN A 1 221 ? -15.015 21.101 -10.621 1.00 68.88 221 GLN A O 1
ATOM 1859 N N . ASN A 1 222 ? -12.808 21.370 -10.906 1.00 69.44 222 ASN A N 1
ATOM 1860 C CA . ASN A 1 222 ? -12.935 22.365 -11.973 1.00 69.44 222 ASN A CA 1
ATOM 1861 C C . ASN A 1 222 ? -13.539 21.787 -13.262 1.00 69.44 222 ASN A C 1
ATOM 1863 O O . ASN A 1 222 ? -14.171 22.519 -14.017 1.00 69.44 222 ASN A O 1
ATOM 1867 N N . LYS A 1 223 ? -13.367 20.484 -13.524 1.00 64.94 223 LYS A N 1
ATOM 1868 C CA . LYS A 1 223 ? -14.044 19.809 -14.640 1.00 64.94 223 LYS A CA 1
ATOM 1869 C C . LYS A 1 223 ? -15.526 19.608 -14.352 1.00 64.94 223 LYS A C 1
ATOM 1871 O O . LYS A 1 223 ? -16.339 19.949 -15.199 1.00 64.94 223 LYS A O 1
ATOM 1876 N N . SER A 1 224 ? -15.872 19.159 -13.147 1.00 62.12 224 SER A N 1
ATOM 1877 C CA . SER A 1 224 ? -17.267 18.993 -12.724 1.00 62.12 224 SER A CA 1
ATOM 1878 C C . SER A 1 224 ? -18.047 20.312 -12.736 1.00 62.12 224 SER A C 1
ATOM 1880 O O . SER A 1 224 ? -19.227 20.323 -13.058 1.00 62.12 224 SER A O 1
ATOM 1882 N N . ALA A 1 225 ? -17.388 21.429 -12.411 1.00 57.25 225 ALA A N 1
ATOM 1883 C CA . ALA A 1 225 ? -17.981 22.768 -12.444 1.00 57.25 225 ALA A CA 1
ATOM 1884 C C . ALA A 1 225 ? -18.107 23.366 -13.858 1.00 57.25 225 ALA A C 1
ATOM 1886 O O . ALA A 1 225 ? -18.856 24.315 -14.043 1.00 57.25 225 ALA A O 1
ATOM 1887 N N . SER A 1 226 ? -17.369 22.838 -14.840 1.00 56.19 226 SER A N 1
ATOM 1888 C CA . SER A 1 226 ? -17.429 23.263 -16.247 1.00 56.19 226 SER A CA 1
ATOM 1889 C C . SER A 1 226 ? -18.433 22.452 -17.077 1.00 56.19 226 SER A C 1
ATOM 1891 O O . SER A 1 226 ? -18.693 22.816 -18.223 1.00 56.19 226 SER A O 1
ATOM 1893 N N . GLU A 1 227 ? -18.931 21.336 -16.542 1.00 52.97 227 GLU A N 1
ATOM 1894 C CA . GLU A 1 227 ? -19.917 20.446 -17.176 1.00 52.97 227 GLU A CA 1
ATOM 1895 C C . GLU A 1 227 ? -21.345 20.649 -16.614 1.00 52.97 227 GLU A C 1
ATOM 1897 O O . GLU A 1 227 ? -22.265 19.943 -17.027 1.00 52.97 227 GLU A O 1
ATOM 1902 N N . MET A 1 228 ? -21.528 21.624 -15.710 1.00 47.06 228 MET A N 1
ATOM 1903 C CA . MET A 1 228 ? -22.823 22.163 -15.255 1.00 47.06 228 MET A CA 1
ATOM 1904 C C . MET A 1 228 ? -23.084 23.527 -15.893 1.00 47.06 228 MET A C 1
ATOM 1906 O O . MET A 1 228 ? -24.264 23.799 -16.203 1.00 47.06 228 MET A O 1
#

Nearest PDB structures (foldseek):
  6vud-assembly1_B  TM=6.289E-01  e=6.848E-10  Ehrlichia chaffeensis str. Arkansas
  1is1-assembly1_A  TM=6.551E-01  e=1.781E-09  Vibrio parahaemolyticus
  4kaw-assembly1_X  TM=6.610E-01  e=1.888E-08  Mycobacterium tuberculosis
  1ise-assembly1_A  TM=6.352E-01  e=9.090E-09  Escherichia coli
  4kb4-assembly1_A  TM=6.013E-01  e=1.687E-08  Mycobacterium tuberculosis

pLDDT: mean 80.25, std 13.13, range [37.22, 96.88]

Solvent-accessible surface area (backbone atoms only — not comparable to full-atom values): 13094 Å² total; per-residue (Å²): 134,83,88,69,80,89,69,87,46,72,66,44,45,51,47,49,56,55,45,48,56,53,49,67,53,44,55,58,54,52,45,59,66,60,51,78,69,77,60,77,56,76,49,61,93,41,68,46,80,54,97,95,41,80,42,54,48,56,84,43,42,47,66,46,76,50,82,71,86,66,84,34,47,37,35,38,37,45,81,46,76,92,49,48,68,59,52,53,49,57,42,41,77,72,69,43,76,49,68,48,80,52,96,55,34,36,41,35,40,54,74,79,77,53,70,70,58,45,52,54,43,44,51,49,47,52,49,53,44,52,52,55,45,51,53,46,54,48,47,54,53,53,51,50,56,53,48,50,54,30,38,76,69,64,77,38,57,67,75,60,49,54,56,46,50,54,52,42,54,53,49,50,50,52,53,51,49,51,47,52,39,52,44,48,54,48,39,31,72,72,50,44,93,74,54,70,74,91,44,71,69,56,43,52,52,38,53,53,53,52,52,52,49,53,55,51,54,52,56,49,53,55,48,61,66,71,76,110